Protein AF-A0A1S7FT66-F1 (afdb_monomer)

Mean predicted aligned error: 14.01 Å

Radius of gyration: 27.66 Å; Cα contacts (8 Å, |Δi|>4): 165; chains: 1; bounding box: 88×30×68 Å

pLDDT: mean 72.55, std 7.85, range [46.25, 86.31]

Secondary structure (DSSP, 8-state):
-HHHHHHHHIIIII-HHHHHHHHHHTTHHHHHHHHHHHTHHHHHHHHHHHHHHHHHHHHHHHHHHHHHHIIIIIHHHHHHHHHHH----HHHHHHHHHHHHHHHHHHTT--SHHHHHHHHHHHHHHHHHHHHHHHHHHHHHHHHHHHHHHHHHHHHHH-SSHHHHHHHHHHHHHHHHHHHHHHHHHHHHHHHHHHHHHHHHHHHHHHHHHHHHHHHHHHHSS--TTHHHHHHHHT-HHHHHHHTTS---

Nearest PDB structures (foldseek):
  3g67-assembly1_A  TM=3.499E-01  e=3.355E+00  Thermotoga maritima
  3g6b-assembly1_A  TM=3.483E-01  e=3.355E+00  Thermotoga maritima
  7a0g-assembly1_FFF  TM=2.514E-01  e=1.730E+00  Serratia marcescens
  5xg2-assembly1_A  TM=2.777E-01  e=4.456E+00  Pyrococcus yayanosii CH1

Solvent-accessible surface area (backbone atoms only — not comparable to full-atom values): 13271 Å² total; per-residue (Å²): 113,69,67,58,52,50,52,47,49,42,54,67,50,62,30,68,65,46,52,51,43,62,49,36,67,85,41,45,64,60,50,50,52,52,52,61,60,46,54,51,46,26,51,51,28,26,74,74,50,42,79,68,18,31,57,54,19,46,53,52,43,52,55,49,50,54,51,49,46,42,59,62,39,52,50,45,41,44,51,48,36,34,74,78,63,70,37,88,46,74,73,55,49,53,52,39,46,52,48,47,50,49,53,38,34,37,76,74,71,43,74,47,49,67,51,34,52,52,51,37,49,54,58,51,51,56,48,55,55,51,55,53,51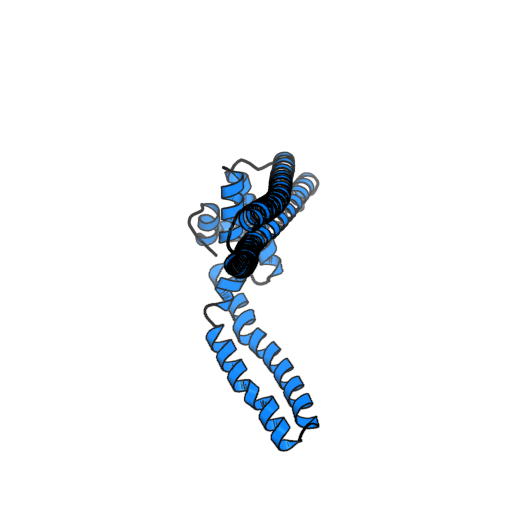,52,54,51,50,54,52,50,52,51,50,51,53,50,51,53,52,53,53,50,53,52,56,40,71,70,48,79,59,71,76,54,25,57,54,50,46,54,53,49,52,50,48,53,51,52,50,51,50,52,52,50,51,53,49,49,55,51,47,56,56,50,49,56,50,50,54,48,50,53,51,50,36,51,54,42,51,51,48,28,53,48,49,54,45,39,75,76,42,94,58,65,93,47,58,71,46,52,55,51,37,73,75,26,70,68,54,46,30,37,56,69,69,75,46,73,105

Sequence (249 aa):
MAGEKLIQFYRTKLSNYNLIYSFMTSRIWSFCLTMILLLAVPIAFGLAFEVEGIWSGLAIYAILFLLFYYLFIVRKARKILWKSYHIRNFKKLDQLKLCLLRNYLARNGFSTPEELVVLAKVLEEDDAYRTKNFTIKNIAILLIVLIFAALGAVFILEASPDGHRIFLACLLAVLVVVIAVILRVASYVISHFTDAKKRTIRALSRDIKELGASYIMEQNTSYQPYREMELVIENNDILREIIDGKAIF

Foldseek 3Di:
DVLVVLLVLCVFAVDPVNLLCVQCVVCVVVLVVVLVVLVVQLVVLCVVPNPVRNVVSVVVSVVVNVVSCCVRRVVSSQVCCCPQQVDRDPVVSLLLSLVLSQLLCVVVVQNALVSLVVSLVVLVVVLVVVVVVLVVVVVVLVVVLVVLLVVLVVVLVPDDDPVVSVVSNVVSVVVSVVSVVVVVVVSVVVVVVSVVSVVSSVVVSVSSNVSSVQNVDVVVDVDDSNPVSVVSCVVHVQSVCSSVVRHHD

Structure (mmCIF, N/CA/C/O backbone):
data_AF-A0A1S7FT66-F1
#
_entry.id   AF-A0A1S7FT66-F1
#
loop_
_atom_site.group_PDB
_atom_site.id
_atom_site.type_symbol
_atom_site.label_atom_id
_atom_site.label_alt_id
_atom_site.label_comp_id
_atom_site.label_asym_id
_atom_site.label_entity_id
_atom_site.label_seq_id
_atom_site.pdbx_PDB_ins_code
_atom_site.Cartn_x
_atom_site.Cartn_y
_atom_site.Cartn_z
_atom_site.occupancy
_atom_site.B_iso_or_equiv
_atom_site.auth_seq_id
_atom_site.auth_comp_id
_atom_site.auth_asym_id
_atom_site.auth_atom_id
_atom_site.pdbx_PDB_model_num
ATOM 1 N N . MET A 1 1 ? 6.327 -0.175 21.743 1.00 46.25 1 MET A N 1
ATOM 2 C CA . MET A 1 1 ? 5.914 -1.546 21.340 1.00 46.25 1 MET A CA 1
ATOM 3 C C . MET A 1 1 ? 4.494 -1.623 20.765 1.00 46.25 1 MET A C 1
ATOM 5 O O . MET A 1 1 ? 4.331 -2.287 19.750 1.00 46.25 1 MET A O 1
ATOM 9 N N . ALA A 1 2 ? 3.479 -0.961 21.344 1.00 61.00 2 ALA A N 1
ATOM 10 C CA . ALA A 1 2 ? 2.101 -0.997 20.819 1.00 61.00 2 ALA A CA 1
ATOM 11 C C . ALA A 1 2 ? 1.952 -0.364 19.415 1.00 61.00 2 ALA A C 1
ATOM 13 O O . ALA A 1 2 ? 1.360 -0.976 18.527 1.00 61.00 2 ALA A O 1
ATOM 14 N N . GLY A 1 3 ? 2.577 0.797 19.175 1.00 63.84 3 GLY A N 1
ATOM 15 C CA . GLY A 1 3 ? 2.545 1.467 17.866 1.00 63.84 3 GLY A CA 1
ATOM 16 C C . GLY A 1 3 ? 3.168 0.646 16.730 1.00 63.84 3 GLY A C 1
ATOM 17 O O . GLY A 1 3 ? 2.635 0.605 15.626 1.00 63.84 3 GLY A O 1
ATOM 18 N N . GLU A 1 4 ? 4.249 -0.095 16.994 1.00 69.25 4 GLU A N 1
ATOM 19 C CA . GLU A 1 4 ? 4.882 -0.936 15.969 1.00 69.25 4 GLU A CA 1
ATOM 20 C C . GLU A 1 4 ? 4.025 -2.154 15.600 1.00 69.25 4 GLU A C 1
ATOM 22 O O . GLU A 1 4 ? 3.919 -2.480 14.418 1.00 69.25 4 GLU A O 1
ATOM 27 N N . LYS A 1 5 ? 3.329 -2.756 16.575 1.00 75.50 5 LYS A N 1
ATOM 28 C CA . LYS A 1 5 ? 2.338 -3.814 16.317 1.00 75.50 5 LYS A CA 1
ATOM 29 C C . LYS A 1 5 ? 1.150 -3.295 15.504 1.00 75.50 5 LYS A C 1
ATOM 31 O O . LYS A 1 5 ? 0.693 -3.994 14.605 1.00 75.50 5 LYS A O 1
ATOM 36 N N . LEU A 1 6 ? 0.685 -2.070 15.763 1.00 76.88 6 LEU A N 1
ATOM 37 C CA . LEU A 1 6 ? -0.377 -1.426 14.981 1.00 76.88 6 LEU A CA 1
ATOM 38 C C . LEU A 1 6 ? 0.064 -1.153 13.535 1.00 76.88 6 LEU A C 1
ATOM 40 O O . LEU A 1 6 ? -0.655 -1.490 12.597 1.00 76.88 6 LEU A O 1
ATOM 44 N N . ILE A 1 7 ? 1.266 -0.601 13.342 1.00 74.31 7 ILE A N 1
ATOM 45 C CA . ILE A 1 7 ? 1.836 -0.372 12.006 1.00 74.31 7 ILE A CA 1
ATOM 46 C C . ILE A 1 7 ? 2.006 -1.701 11.266 1.00 74.31 7 ILE A C 1
ATOM 48 O O . ILE A 1 7 ? 1.710 -1.785 10.073 1.00 74.31 7 ILE A O 1
ATOM 52 N N . GLN A 1 8 ? 2.465 -2.746 11.959 1.00 75.31 8 GLN A N 1
ATOM 53 C CA . GLN A 1 8 ? 2.601 -4.080 11.387 1.00 75.31 8 GLN A CA 1
ATOM 54 C C . GLN A 1 8 ? 1.236 -4.633 10.977 1.00 75.31 8 GLN A C 1
ATOM 56 O O . GLN A 1 8 ? 1.075 -4.982 9.812 1.00 75.31 8 GLN A O 1
ATOM 61 N N . PHE A 1 9 ? 0.244 -4.619 11.872 1.00 77.12 9 PHE A N 1
ATOM 62 C CA . PHE A 1 9 ? -1.132 -5.034 11.593 1.00 77.12 9 PHE A CA 1
ATOM 63 C C . PHE A 1 9 ? -1.703 -4.309 10.371 1.00 77.12 9 PHE A C 1
ATOM 65 O O . PHE A 1 9 ? -2.108 -4.961 9.407 1.00 77.12 9 PHE A O 1
ATOM 72 N N . TYR A 1 10 ? -1.644 -2.975 10.350 1.00 76.56 10 TYR A N 1
ATOM 73 C CA . TYR A 1 10 ? -2.146 -2.170 9.240 1.00 76.56 10 TYR A CA 1
ATOM 74 C C . TYR A 1 10 ? -1.423 -2.502 7.928 1.00 76.56 10 TYR A C 1
ATOM 76 O O . TYR A 1 10 ? -2.066 -2.733 6.905 1.00 76.56 10 TYR A O 1
ATOM 8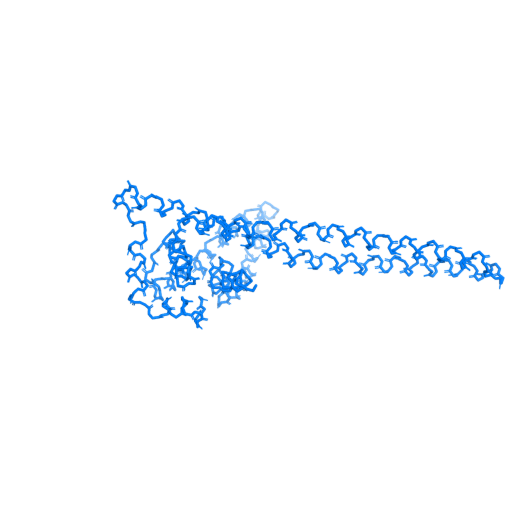4 N N . ARG A 1 11 ? -0.089 -2.628 7.950 1.00 72.25 11 ARG A N 1
ATOM 85 C CA . ARG A 1 11 ? 0.701 -2.980 6.761 1.00 72.25 11 ARG A CA 1
ATOM 86 C C . ARG A 1 11 ? 0.371 -4.376 6.234 1.00 72.25 11 ARG A C 1
ATOM 88 O O . ARG A 1 11 ? 0.210 -4.534 5.029 1.00 72.25 11 ARG A O 1
ATOM 95 N N . THR A 1 12 ? 0.314 -5.378 7.109 1.00 70.19 12 THR A N 1
ATOM 96 C CA . THR A 1 12 ? 0.116 -6.778 6.703 1.00 70.19 12 THR A CA 1
ATOM 97 C C . THR A 1 12 ? -1.332 -7.115 6.386 1.00 70.19 12 THR A C 1
ATOM 99 O O . THR A 1 12 ? -1.569 -7.986 5.561 1.00 70.19 12 THR A O 1
ATOM 102 N N . LYS A 1 13 ? -2.308 -6.446 7.005 1.00 70.56 13 LYS A N 1
ATOM 103 C CA . LYS A 1 13 ? -3.716 -6.843 6.887 1.00 70.56 13 LYS A CA 1
ATOM 104 C C . LYS A 1 13 ? -4.569 -5.827 6.149 1.00 70.56 13 LYS A C 1
ATOM 106 O O . LYS A 1 13 ? -5.358 -6.212 5.303 1.00 70.56 13 LYS A O 1
ATOM 111 N N . LEU A 1 14 ? -4.399 -4.535 6.415 1.00 71.94 14 LEU A N 1
ATOM 112 C CA . LEU A 1 14 ? -5.302 -3.503 5.888 1.00 71.94 14 LEU A CA 1
ATOM 113 C C . LEU A 1 14 ? -4.743 -2.742 4.681 1.00 71.94 14 LEU A C 1
ATOM 115 O O . LEU A 1 14 ? -5.502 -2.099 3.950 1.00 71.94 14 LEU A O 1
ATOM 119 N N . SER A 1 15 ? -3.440 -2.848 4.415 1.00 66.81 15 SER A N 1
ATOM 120 C CA . SER A 1 15 ? -2.798 -2.135 3.313 1.00 66.81 15 SER A CA 1
ATOM 121 C C . SER A 1 15 ? -3.441 -2.460 1.965 1.00 66.81 15 SER A C 1
ATOM 123 O O . SER A 1 15 ? -3.592 -3.622 1.579 1.00 66.81 15 SER A O 1
ATOM 125 N N . ASN A 1 16 ? -3.761 -1.410 1.202 1.00 65.50 16 ASN A N 1
ATOM 126 C CA . ASN A 1 16 ? -4.197 -1.519 -0.194 1.00 65.50 16 ASN A CA 1
ATOM 127 C C . ASN A 1 16 ? -3.233 -2.366 -1.028 1.00 65.50 16 ASN A C 1
ATOM 129 O O . ASN A 1 16 ? -3.675 -3.089 -1.914 1.00 65.50 16 ASN A O 1
ATOM 133 N N . TYR A 1 17 ? -1.939 -2.327 -0.706 1.00 58.91 17 TYR A N 1
ATOM 134 C CA . TYR A 1 17 ? -0.927 -3.084 -1.426 1.00 58.91 17 TYR A CA 1
ATOM 135 C C . TYR A 1 17 ? -1.122 -4.593 -1.283 1.00 58.91 17 TYR A C 1
ATOM 137 O O . TYR A 1 17 ? -1.047 -5.298 -2.279 1.00 58.91 17 TYR A O 1
ATOM 145 N N . ASN A 1 18 ? -1.427 -5.088 -0.079 1.00 63.69 18 ASN A N 1
ATOM 146 C CA . ASN A 1 18 ? -1.567 -6.529 0.133 1.00 63.69 18 ASN A CA 1
ATOM 147 C C . ASN A 1 18 ? -2.840 -7.073 -0.521 1.00 63.69 18 ASN A C 1
ATOM 149 O O . ASN A 1 18 ? -2.853 -8.161 -1.084 1.00 63.69 18 ASN A O 1
ATOM 153 N N . LEU A 1 19 ? -3.887 -6.253 -0.538 1.00 62.75 19 LEU A N 1
ATOM 154 C CA . LEU A 1 19 ? -5.165 -6.588 -1.146 1.00 62.75 19 LEU A CA 1
ATOM 155 C C . LEU A 1 19 ? -5.085 -6.576 -2.686 1.00 62.75 19 LEU A C 1
ATOM 157 O O . LEU A 1 19 ? -5.564 -7.492 -3.351 1.00 62.75 19 LEU A O 1
ATOM 161 N N . ILE A 1 20 ? -4.391 -5.587 -3.261 1.00 63.00 20 ILE A N 1
ATOM 162 C CA . ILE A 1 20 ? -4.062 -5.552 -4.694 1.00 63.00 20 ILE A CA 1
ATOM 163 C C . ILE A 1 20 ? -3.154 -6.732 -5.062 1.00 63.00 20 ILE A C 1
ATOM 165 O O . ILE A 1 20 ? -3.406 -7.406 -6.059 1.00 63.00 20 ILE A O 1
ATOM 169 N N . TYR A 1 21 ? -2.136 -7.015 -4.248 1.00 63.41 21 TYR A N 1
ATOM 170 C CA . TYR A 1 21 ? -1.205 -8.119 -4.463 1.00 63.41 21 TYR A CA 1
ATOM 171 C C . TYR A 1 21 ? -1.924 -9.474 -4.434 1.00 63.41 21 TYR A C 1
ATOM 173 O O . TYR A 1 21 ? -1.832 -10.223 -5.401 1.00 63.41 21 TYR A O 1
ATOM 181 N N . SER A 1 22 ? -2.731 -9.748 -3.405 1.00 64.50 22 SER A N 1
ATOM 182 C CA . SER A 1 22 ? -3.593 -10.938 -3.292 1.00 64.50 22 SER A CA 1
ATOM 183 C C . SER A 1 22 ? -4.439 -11.160 -4.557 1.00 64.50 22 SER A C 1
ATOM 185 O O . SER A 1 22 ? -4.484 -12.262 -5.115 1.00 64.50 22 SER A O 1
ATOM 187 N N . PHE A 1 23 ? -5.032 -10.093 -5.103 1.00 65.44 23 PHE A N 1
ATOM 188 C CA . PHE A 1 23 ? -5.838 -10.183 -6.323 1.00 65.44 23 PHE A CA 1
ATOM 189 C C . PHE A 1 23 ? -5.015 -10.356 -7.604 1.00 65.44 23 PHE A C 1
ATOM 191 O O . PHE A 1 23 ? -5.445 -11.074 -8.514 1.00 65.44 23 PHE A O 1
ATOM 198 N N . MET A 1 24 ? -3.847 -9.717 -7.689 1.00 63.19 24 MET A N 1
ATOM 199 C CA . MET A 1 24 ? -2.992 -9.736 -8.875 1.00 63.19 24 MET A CA 1
ATOM 200 C C . MET A 1 24 ? -2.211 -11.049 -9.003 1.00 63.19 24 MET A C 1
ATOM 202 O O . MET A 1 24 ? -2.203 -11.639 -10.084 1.00 63.19 24 MET A O 1
ATOM 206 N N . THR A 1 25 ? -1.627 -11.571 -7.923 1.00 68.69 25 THR A N 1
ATOM 207 C CA . THR A 1 25 ? -0.631 -12.661 -7.955 1.00 68.69 25 THR A CA 1
ATOM 208 C C . THR A 1 25 ? -1.103 -13.919 -8.690 1.00 68.69 25 THR A C 1
ATOM 210 O O . THR A 1 25 ? -0.346 -14.515 -9.450 1.00 68.69 25 THR A O 1
ATOM 213 N N . SER A 1 26 ? -2.375 -14.303 -8.563 1.00 67.81 26 SER A N 1
ATOM 214 C CA . SER A 1 26 ? -2.878 -15.548 -9.166 1.00 67.81 26 SER A CA 1
ATOM 215 C C . SER A 1 26 ? -3.120 -15.478 -10.686 1.00 67.81 26 SER A C 1
ATOM 217 O O . SER A 1 26 ? -3.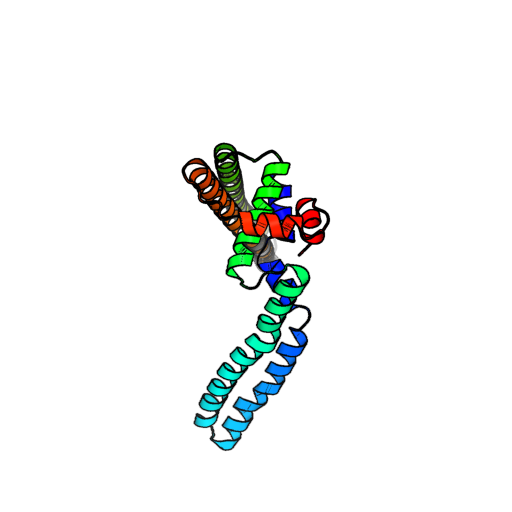185 -16.521 -11.332 1.00 67.81 26 SER A O 1
ATOM 219 N N . ARG A 1 27 ? -3.299 -14.290 -11.284 1.00 71.75 27 ARG A N 1
ATOM 220 C CA . ARG A 1 27 ? -3.549 -14.151 -12.739 1.00 71.75 27 ARG A CA 1
ATOM 221 C C . ARG A 1 27 ? -2.624 -13.175 -13.450 1.00 71.75 27 ARG A C 1
ATOM 223 O O . ARG A 1 27 ? -2.732 -13.052 -14.666 1.00 71.75 27 ARG A O 1
ATOM 230 N N . ILE A 1 28 ? -1.700 -12.540 -12.734 1.00 75.62 28 ILE A N 1
ATOM 231 C CA . ILE A 1 28 ? -0.741 -11.615 -13.335 1.00 75.62 28 ILE A CA 1
ATOM 232 C C . ILE A 1 28 ? 0.102 -12.294 -14.407 1.00 75.62 28 ILE A C 1
ATOM 234 O O . ILE A 1 28 ? 0.272 -11.727 -15.472 1.00 75.62 28 ILE A O 1
ATOM 238 N N . TRP A 1 29 ? 0.515 -13.545 -14.192 1.00 75.31 29 TRP A N 1
ATOM 239 C CA . TRP A 1 29 ? 1.245 -14.323 -15.193 1.00 75.31 29 TRP A CA 1
ATOM 240 C C . TRP A 1 29 ? 0.444 -14.515 -16.482 1.00 75.31 29 TRP A C 1
ATOM 242 O O . TRP A 1 29 ? 0.964 -14.287 -17.567 1.00 75.31 29 TRP A O 1
ATOM 252 N N . SER A 1 30 ? -0.842 -14.858 -16.369 1.00 78.94 30 SER A N 1
ATOM 253 C CA . SER A 1 30 ? -1.728 -15.008 -17.529 1.00 78.94 30 SER A CA 1
ATOM 254 C C . SER A 1 30 ? -1.983 -13.669 -18.228 1.00 78.94 30 SER A C 1
ATOM 256 O O . SER A 1 30 ? -1.957 -13.617 -19.455 1.00 78.94 30 SER A O 1
ATOM 258 N N . PHE A 1 31 ? -2.158 -12.580 -17.473 1.00 80.44 31 PHE A N 1
ATOM 259 C CA . PHE A 1 31 ? -2.269 -11.232 -18.032 1.00 80.44 31 PHE A CA 1
ATOM 260 C C . PHE A 1 31 ? -0.991 -10.826 -18.777 1.00 80.44 31 PHE A C 1
ATOM 262 O O . PHE A 1 31 ? -1.072 -10.441 -19.937 1.00 80.44 31 PHE A O 1
ATOM 269 N N . CYS A 1 32 ? 0.184 -10.986 -18.162 1.00 77.19 32 CYS A N 1
ATOM 270 C CA . CYS A 1 32 ? 1.474 -10.669 -18.772 1.00 77.19 32 CYS A CA 1
ATOM 271 C C . CYS A 1 32 ? 1.718 -11.486 -20.044 1.00 77.19 32 CYS A C 1
ATOM 273 O O . CYS A 1 32 ? 2.103 -10.914 -21.056 1.00 77.19 32 CYS A O 1
ATOM 275 N N . LEU A 1 33 ? 1.433 -12.793 -20.029 1.00 80.12 33 LEU A N 1
ATOM 276 C CA . LEU A 1 33 ? 1.558 -13.648 -21.213 1.00 80.12 33 LEU A CA 1
ATOM 277 C C . LEU A 1 33 ? 0.622 -13.169 -22.334 1.00 80.12 33 LEU A C 1
ATOM 279 O O . LEU A 1 33 ? 1.048 -13.030 -23.477 1.00 80.12 33 LEU A O 1
ATOM 283 N N . THR A 1 34 ? -0.622 -12.818 -21.994 1.00 81.88 34 THR A N 1
ATOM 284 C CA . THR A 1 34 ? -1.585 -12.260 -22.958 1.00 81.88 34 THR A CA 1
ATOM 285 C C . THR A 1 34 ? -1.096 -10.926 -23.534 1.00 81.88 34 THR A C 1
ATOM 287 O O . THR A 1 34 ? -1.224 -10.701 -24.732 1.00 81.88 34 THR A O 1
ATOM 290 N N . MET A 1 35 ? -0.495 -10.053 -22.717 1.00 80.00 35 MET A N 1
ATOM 291 C CA . MET A 1 35 ? 0.056 -8.771 -23.179 1.00 80.00 35 MET A CA 1
ATOM 292 C C . MET A 1 35 ? 1.269 -8.957 -24.090 1.00 80.00 35 MET A C 1
ATOM 294 O O . MET A 1 35 ? 1.362 -8.291 -25.115 1.00 80.00 35 MET A O 1
ATOM 298 N N . ILE A 1 36 ? 2.158 -9.901 -23.768 1.00 76.50 36 ILE A N 1
ATOM 299 C CA . ILE A 1 36 ? 3.292 -10.256 -24.632 1.00 76.50 36 ILE A CA 1
ATOM 300 C C . ILE A 1 36 ? 2.784 -10.771 -25.981 1.00 76.50 36 ILE A C 1
ATOM 302 O O . ILE A 1 36 ? 3.285 -10.353 -27.018 1.00 76.50 36 ILE A O 1
ATOM 306 N N . LEU A 1 37 ? 1.750 -11.618 -25.985 1.00 80.62 37 LEU A N 1
ATOM 307 C CA . LEU A 1 37 ? 1.137 -12.103 -27.222 1.00 80.62 37 LEU A CA 1
ATOM 308 C C . LEU A 1 37 ? 0.520 -10.955 -28.041 1.00 80.62 37 LEU A C 1
ATOM 310 O O . LEU A 1 37 ? 0.634 -10.924 -29.263 1.00 80.62 37 LEU A O 1
ATOM 314 N N . LEU A 1 38 ? -0.093 -9.978 -27.370 1.00 82.62 38 LEU A N 1
ATOM 315 C CA . LEU A 1 38 ? -0.707 -8.808 -28.001 1.00 82.62 38 LEU A CA 1
ATOM 316 C C . LEU A 1 38 ? 0.304 -7.804 -28.570 1.00 82.62 38 LEU A C 1
ATOM 318 O O . LEU A 1 38 ? -0.096 -6.971 -29.380 1.00 82.62 38 LEU A O 1
ATOM 322 N N . LEU A 1 39 ? 1.598 -7.898 -28.238 1.00 75.12 39 LEU A N 1
ATOM 323 C CA . LEU A 1 39 ? 2.641 -7.108 -28.912 1.00 75.12 39 LEU A CA 1
ATOM 324 C C . LEU A 1 39 ? 2.742 -7.434 -30.409 1.00 75.12 39 LEU A C 1
ATOM 326 O O . LEU A 1 39 ? 3.221 -6.606 -31.182 1.00 75.12 39 LEU A O 1
ATOM 330 N N . ALA A 1 40 ? 2.228 -8.589 -30.839 1.00 73.06 40 ALA A N 1
ATOM 331 C CA . ALA A 1 40 ? 2.088 -8.910 -32.253 1.00 73.06 40 ALA A CA 1
ATOM 332 C C . ALA A 1 40 ? 1.128 -7.955 -32.990 1.00 73.06 40 ALA A C 1
ATOM 334 O O . ALA A 1 40 ? 1.248 -7.812 -34.200 1.00 73.06 40 ALA A O 1
ATOM 335 N N . VAL A 1 41 ? 0.206 -7.274 -32.292 1.00 72.56 41 VAL A N 1
ATOM 336 C CA . VAL A 1 41 ? -0.774 -6.363 -32.910 1.00 72.56 41 VAL A CA 1
ATOM 337 C C . VAL A 1 41 ? -0.099 -5.104 -33.480 1.00 72.56 41 VAL A C 1
ATOM 339 O O . VAL A 1 41 ? -0.233 -4.882 -34.682 1.00 72.56 41 VAL A O 1
ATOM 342 N N . PRO A 1 42 ? 0.685 -4.315 -32.713 1.00 70.25 42 PRO A N 1
ATOM 343 C CA . PRO A 1 42 ? 1.470 -3.213 -33.276 1.00 70.25 42 PRO A CA 1
ATOM 344 C C . PRO A 1 42 ? 2.417 -3.640 -34.401 1.00 70.25 42 PRO A C 1
ATOM 346 O O . PRO A 1 42 ? 2.569 -2.917 -35.380 1.00 70.25 42 PRO A O 1
ATOM 349 N N . ILE A 1 43 ? 3.026 -4.824 -34.278 1.00 69.81 43 ILE A N 1
ATOM 350 C CA . ILE A 1 43 ? 3.970 -5.357 -35.269 1.00 69.81 43 ILE A CA 1
ATOM 351 C C . ILE A 1 43 ? 3.244 -5.710 -36.573 1.00 69.81 43 ILE A C 1
ATOM 353 O O . ILE A 1 43 ? 3.688 -5.312 -37.644 1.00 69.81 43 ILE A O 1
ATOM 357 N N . ALA A 1 44 ? 2.106 -6.404 -36.499 1.00 70.75 44 ALA A N 1
ATOM 358 C CA . ALA A 1 44 ? 1.310 -6.767 -37.669 1.00 70.75 44 ALA A CA 1
ATOM 359 C C . ALA A 1 44 ? 0.755 -5.531 -38.390 1.00 70.75 44 ALA A C 1
ATOM 361 O O . ALA A 1 44 ? 0.801 -5.462 -39.616 1.00 70.75 44 ALA A O 1
ATOM 362 N N . PHE A 1 45 ? 0.287 -4.530 -37.638 1.00 68.75 45 PHE A N 1
ATOM 363 C CA . PHE A 1 45 ? -0.150 -3.260 -38.217 1.00 68.75 45 PHE A CA 1
ATOM 364 C C . PHE A 1 45 ? 1.010 -2.478 -38.843 1.00 68.75 45 PHE A C 1
ATOM 366 O O . PHE A 1 45 ? 0.834 -1.906 -39.914 1.00 68.75 45 PHE A O 1
ATOM 373 N N . GLY A 1 46 ? 2.194 -2.489 -38.224 1.00 66.44 46 GLY A N 1
ATOM 374 C CA . GLY A 1 46 ? 3.394 -1.871 -38.788 1.00 66.44 46 GLY A CA 1
ATOM 375 C C . GLY A 1 46 ? 3.894 -2.545 -40.067 1.00 66.44 46 GLY A C 1
ATOM 376 O O . GLY A 1 46 ? 4.392 -1.871 -40.959 1.00 66.44 46 GLY A O 1
ATOM 377 N N . LEU A 1 47 ? 3.720 -3.863 -40.192 1.00 69.62 47 LEU A N 1
ATOM 378 C CA . LEU A 1 47 ? 4.029 -4.595 -41.425 1.00 69.62 47 LEU A CA 1
ATOM 379 C C . LEU A 1 47 ? 3.002 -4.339 -42.539 1.00 69.62 47 LEU A C 1
ATOM 381 O O . LEU A 1 47 ? 3.358 -4.406 -43.710 1.00 69.62 47 LEU A O 1
ATOM 385 N N . ALA A 1 48 ? 1.742 -4.064 -42.189 1.00 71.31 48 ALA A N 1
ATOM 386 C CA . ALA A 1 48 ? 0.659 -3.868 -43.154 1.00 71.31 48 ALA A CA 1
ATOM 387 C C . ALA A 1 48 ? 0.503 -2.413 -43.635 1.00 71.31 48 ALA A C 1
ATOM 389 O O . ALA A 1 48 ? 0.108 -2.194 -44.776 1.00 71.31 48 ALA A O 1
ATOM 390 N N . PHE A 1 49 ? 0.790 -1.430 -42.777 1.00 71.88 49 PHE A N 1
ATOM 391 C CA . PHE A 1 49 ? 0.549 -0.002 -43.038 1.00 71.88 49 PHE A CA 1
ATOM 392 C C . PHE A 1 49 ? 1.765 0.877 -42.700 1.00 71.88 49 PHE A C 1
ATOM 394 O O . PHE A 1 49 ? 1.623 2.070 -42.431 1.00 71.88 49 PHE A O 1
ATOM 401 N N . GLU A 1 50 ? 2.957 0.278 -42.664 1.00 70.00 50 GLU A N 1
ATOM 402 C CA . GLU A 1 50 ? 4.228 0.951 -42.382 1.00 70.00 50 GLU A CA 1
ATOM 403 C C . GLU A 1 50 ? 4.186 1.765 -41.067 1.00 70.00 50 GLU A C 1
ATOM 405 O O . GLU A 1 50 ? 3.593 1.346 -40.068 1.00 70.00 50 GLU A O 1
ATOM 410 N N . VAL A 1 51 ? 4.844 2.925 -41.018 1.00 68.69 51 VAL A N 1
ATOM 411 C CA . VAL A 1 51 ? 5.019 3.708 -39.782 1.00 68.69 51 VAL A CA 1
ATOM 412 C C . VAL A 1 51 ? 3.685 4.227 -39.225 1.00 68.69 51 VAL A C 1
ATOM 414 O O . VAL A 1 51 ? 3.505 4.269 -38.006 1.00 68.69 51 VAL A O 1
ATOM 417 N N . GLU A 1 52 ? 2.721 4.565 -40.083 1.00 69.56 52 GLU A N 1
ATOM 418 C CA . GLU A 1 52 ? 1.381 5.008 -39.662 1.00 69.56 52 GLU A CA 1
ATOM 419 C C . GLU A 1 52 ? 0.556 3.861 -39.049 1.00 69.56 52 GLU A C 1
ATOM 421 O O . GLU A 1 52 ? -0.217 4.056 -38.100 1.00 69.56 52 GLU A O 1
ATOM 426 N N . GLY A 1 53 ? 0.793 2.632 -39.517 1.00 64.38 53 GLY A N 1
ATOM 427 C CA . GLY A 1 53 ? 0.246 1.410 -38.939 1.00 64.38 53 GLY A CA 1
ATOM 428 C C . GLY A 1 53 ? 0.664 1.181 -37.494 1.00 64.38 53 GLY A C 1
ATOM 429 O O . GLY A 1 53 ? -0.166 0.810 -36.665 1.00 64.38 53 GLY A O 1
ATOM 430 N N . ILE A 1 54 ? 1.927 1.453 -37.158 1.00 65.62 54 ILE A N 1
ATOM 431 C CA . ILE A 1 54 ? 2.468 1.223 -35.809 1.00 65.62 54 ILE A CA 1
ATOM 432 C C . ILE A 1 54 ? 1.698 2.037 -34.762 1.00 65.62 54 ILE A C 1
ATOM 434 O O . ILE A 1 54 ? 1.324 1.501 -33.717 1.00 65.62 54 ILE A O 1
ATOM 438 N N . TRP A 1 55 ? 1.408 3.310 -35.045 1.00 67.88 55 TRP A N 1
ATOM 439 C CA . TRP A 1 55 ? 0.649 4.182 -34.142 1.00 67.88 55 TRP A CA 1
ATOM 440 C C . TRP A 1 55 ? -0.784 3.692 -33.929 1.00 67.88 55 TRP A C 1
ATOM 442 O O . TRP A 1 55 ? -1.260 3.626 -32.793 1.00 67.88 55 TRP A O 1
ATOM 452 N N . SER A 1 56 ? -1.444 3.278 -35.009 1.00 76.62 56 SER A N 1
ATOM 453 C CA . SER A 1 56 ? -2.796 2.715 -34.965 1.00 76.62 56 SER A CA 1
ATOM 454 C C . SER A 1 56 ? -2.828 1.394 -34.184 1.00 76.62 56 SER A C 1
ATOM 456 O O . SER A 1 56 ? -3.686 1.183 -33.325 1.00 76.62 56 SER A O 1
ATOM 458 N N . GLY A 1 57 ? -1.836 0.529 -34.406 1.00 73.50 57 GLY A N 1
ATOM 459 C CA . GLY A 1 57 ? -1.666 -0.726 -33.682 1.00 73.50 57 GLY A CA 1
ATOM 460 C C . GLY A 1 57 ? -1.363 -0.524 -32.194 1.00 73.50 57 GLY A C 1
ATOM 461 O O . GLY A 1 57 ? -1.896 -1.255 -31.361 1.00 73.50 57 GLY A O 1
ATOM 462 N N . LEU A 1 58 ? -0.581 0.500 -31.834 1.00 75.06 58 LEU A N 1
ATOM 463 C CA . LEU A 1 58 ? -0.344 0.895 -30.440 1.00 75.06 58 LEU A CA 1
ATOM 464 C C . LEU A 1 58 ? -1.613 1.419 -29.760 1.00 75.06 58 LEU A C 1
ATOM 466 O O . LEU A 1 58 ? -1.865 1.074 -28.605 1.00 75.06 58 LEU A O 1
ATOM 470 N N . ALA A 1 59 ? -2.433 2.207 -30.459 1.00 81.06 59 ALA A N 1
ATOM 471 C CA . ALA A 1 59 ? -3.711 2.6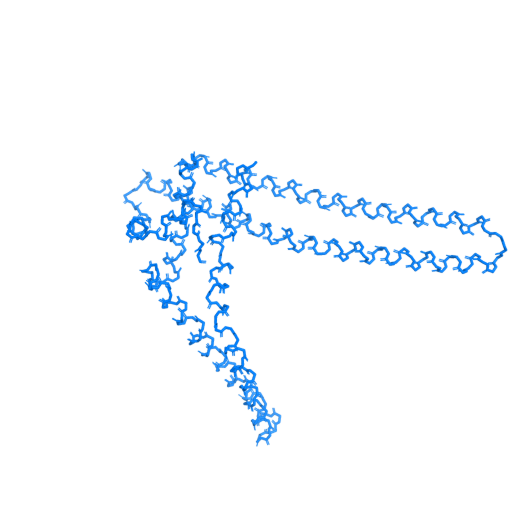79 -29.928 1.00 81.06 59 ALA A CA 1
ATOM 472 C C . ALA A 1 59 ? -4.669 1.508 -29.646 1.00 81.06 59 ALA A C 1
ATOM 474 O O . ALA A 1 59 ? -5.232 1.409 -28.554 1.00 81.06 59 ALA A O 1
ATOM 475 N N . ILE A 1 60 ? -4.791 0.567 -30.589 1.00 81.50 60 ILE A N 1
ATOM 476 C CA . ILE A 1 60 ? -5.586 -0.658 -30.415 1.00 81.50 60 ILE A CA 1
ATOM 477 C C . ILE A 1 60 ? -5.024 -1.507 -29.267 1.00 81.50 60 ILE A C 1
ATOM 479 O O . ILE A 1 60 ? -5.782 -1.976 -28.416 1.00 81.50 60 ILE A O 1
ATOM 483 N N . TYR A 1 61 ? -3.701 -1.660 -29.192 1.00 76.88 61 TYR A N 1
ATOM 484 C CA . TYR A 1 61 ? -3.035 -2.362 -28.098 1.00 76.88 61 TYR A CA 1
ATOM 485 C C . TYR A 1 61 ? -3.340 -1.727 -26.737 1.00 76.88 61 TYR A C 1
ATOM 487 O O . TYR A 1 61 ? -3.646 -2.446 -25.790 1.00 76.88 61 TYR A O 1
ATOM 495 N N . ALA A 1 62 ? -3.334 -0.396 -26.625 1.00 78.31 62 ALA A N 1
ATOM 496 C CA . ALA A 1 62 ? -3.666 0.301 -25.384 1.00 78.31 62 ALA A CA 1
ATOM 497 C C . ALA A 1 62 ? -5.127 0.065 -24.954 1.00 78.31 62 ALA A C 1
ATOM 499 O O . ALA A 1 62 ? -5.400 -0.179 -23.775 1.00 78.31 62 ALA A O 1
ATOM 500 N N . ILE A 1 63 ? -6.068 0.068 -25.904 1.00 86.31 63 ILE A N 1
ATOM 501 C CA . ILE A 1 63 ? -7.480 -0.253 -25.638 1.00 86.31 63 ILE A CA 1
ATOM 502 C C . ILE A 1 63 ? -7.613 -1.702 -25.152 1.00 86.31 63 ILE A C 1
ATOM 504 O O . ILE A 1 63 ? -8.270 -1.966 -24.139 1.00 86.31 63 ILE A O 1
ATOM 508 N N . LEU A 1 64 ? -6.953 -2.645 -25.831 1.00 83.94 64 LEU A N 1
ATOM 509 C CA . LEU A 1 64 ? -6.950 -4.056 -25.447 1.00 83.94 64 LEU A CA 1
ATOM 510 C C . LEU A 1 64 ? -6.293 -4.266 -24.081 1.00 83.94 64 LEU A C 1
ATOM 512 O O . LEU A 1 64 ? -6.819 -5.024 -23.269 1.00 83.94 64 LEU A O 1
ATOM 516 N N . PHE A 1 65 ? -5.210 -3.551 -23.778 1.00 80.25 65 PHE A N 1
ATOM 517 C CA . PHE A 1 65 ? -4.555 -3.579 -22.474 1.00 80.25 65 PHE A CA 1
ATOM 518 C C . PHE A 1 65 ? -5.537 -3.210 -21.356 1.00 80.25 65 PHE A C 1
ATOM 520 O O . PHE A 1 65 ? -5.668 -3.956 -20.384 1.00 80.25 65 PHE A O 1
ATOM 527 N N . LEU A 1 66 ? -6.283 -2.108 -21.508 1.00 83.69 66 LEU A N 1
ATOM 528 C CA . LEU A 1 66 ? -7.291 -1.687 -20.528 1.00 83.69 66 LEU A CA 1
ATOM 529 C C . LEU A 1 66 ? -8.417 -2.720 -20.382 1.00 83.69 66 LEU A C 1
ATOM 531 O O . LEU A 1 66 ? -8.828 -3.044 -19.263 1.00 83.69 66 LEU A O 1
ATOM 535 N N . LEU A 1 67 ? -8.893 -3.274 -21.498 1.00 86.31 67 LEU A N 1
ATOM 536 C CA . LEU A 1 67 ? -9.965 -4.268 -21.513 1.00 86.31 67 LEU A CA 1
ATOM 537 C C . LEU A 1 67 ? -9.538 -5.575 -20.832 1.00 86.31 67 LEU A C 1
ATOM 539 O O . LEU A 1 67 ? -10.248 -6.097 -19.967 1.00 86.31 67 LEU A O 1
ATOM 543 N N . PHE A 1 68 ? -8.354 -6.089 -21.158 1.00 82.12 68 PHE A N 1
ATOM 544 C CA . PHE A 1 68 ? -7.821 -7.296 -20.537 1.00 82.12 68 PHE A CA 1
ATOM 545 C C . PHE A 1 68 ? -7.440 -7.071 -19.078 1.00 82.12 68 PHE A C 1
ATOM 547 O O . PHE A 1 68 ? -7.699 -7.946 -18.252 1.00 82.12 68 PHE A O 1
ATOM 554 N N . TYR A 1 69 ? -6.924 -5.895 -18.718 1.00 79.31 69 TYR A N 1
ATOM 555 C CA . TYR A 1 69 ? -6.700 -5.536 -17.320 1.00 79.31 69 TYR A CA 1
ATOM 556 C C . TYR A 1 69 ? -8.013 -5.606 -16.528 1.00 79.31 69 TYR A C 1
ATOM 558 O O . TYR A 1 69 ? -8.086 -6.234 -15.466 1.00 79.31 69 TYR A O 1
ATOM 566 N N . TYR A 1 70 ? -9.091 -5.045 -17.081 1.00 81.94 70 TYR A N 1
ATOM 567 C CA . TYR A 1 70 ? -10.410 -5.116 -16.466 1.00 81.94 70 TYR A CA 1
ATOM 568 C C . TYR A 1 70 ? -10.915 -6.563 -16.323 1.00 81.94 70 TYR A C 1
ATOM 570 O O . TYR A 1 70 ? -11.372 -6.964 -15.247 1.00 81.94 70 TYR A O 1
ATOM 578 N N . LEU A 1 71 ? -10.820 -7.375 -17.378 1.00 82.56 71 LEU A N 1
ATOM 579 C CA . LEU A 1 71 ? -11.320 -8.753 -17.371 1.00 82.56 71 LEU A CA 1
ATOM 580 C C . LEU A 1 71 ? -10.520 -9.682 -16.449 1.00 82.56 71 LEU A C 1
ATOM 582 O O . LEU A 1 71 ? -11.113 -10.463 -15.698 1.00 82.56 71 LEU A O 1
ATOM 586 N N . PHE A 1 72 ? -9.189 -9.615 -16.493 1.00 75.88 72 PHE A N 1
ATOM 587 C CA . PHE A 1 72 ? -8.326 -10.529 -15.747 1.00 75.88 72 PHE A CA 1
ATOM 588 C C . PHE A 1 72 ? -8.175 -10.131 -14.280 1.00 75.88 72 PHE A C 1
ATOM 590 O O . PHE A 1 72 ? -8.236 -11.010 -13.413 1.00 75.88 72 PHE A O 1
ATOM 597 N N . ILE A 1 73 ? -8.009 -8.834 -14.004 1.00 77.75 73 ILE A N 1
ATOM 598 C CA . ILE A 1 73 ? -7.705 -8.322 -12.665 1.00 77.75 73 ILE A CA 1
ATOM 599 C C . ILE A 1 73 ? -8.979 -7.814 -11.984 1.00 77.75 73 ILE A C 1
ATOM 601 O O . ILE A 1 73 ? -9.402 -8.373 -10.971 1.00 77.75 73 ILE A O 1
ATOM 605 N N . VAL A 1 74 ? -9.653 -6.810 -12.557 1.00 76.25 74 VAL A N 1
ATOM 606 C CA . VAL A 1 74 ? -10.766 -6.109 -11.881 1.00 76.25 74 VAL A CA 1
ATOM 607 C C . VAL A 1 74 ? -11.984 -7.013 -11.671 1.00 76.25 74 VAL A C 1
ATOM 609 O O . VAL A 1 74 ? -12.552 -7.050 -10.577 1.00 76.25 74 VAL A O 1
ATOM 612 N N . ARG A 1 75 ? -12.401 -7.772 -12.689 1.00 79.94 75 ARG A N 1
ATOM 613 C CA . ARG A 1 75 ? -13.573 -8.659 -12.593 1.00 79.94 75 ARG A CA 1
ATOM 614 C C . ARG A 1 75 ? -13.357 -9.780 -11.577 1.00 79.94 75 ARG A C 1
ATOM 616 O O . ARG A 1 75 ? -14.272 -10.116 -10.824 1.00 79.94 75 ARG A O 1
ATOM 623 N N . LYS A 1 76 ? -12.147 -10.345 -11.523 1.00 75.75 76 LYS A N 1
ATOM 624 C CA . LYS A 1 76 ? -11.795 -11.369 -10.531 1.00 75.75 76 LYS A CA 1
ATOM 625 C C . LYS A 1 76 ? -11.733 -10.780 -9.126 1.00 75.75 76 LYS A C 1
ATOM 627 O O . LYS A 1 76 ? -12.308 -11.383 -8.224 1.00 75.75 76 LYS A O 1
ATOM 632 N N . ALA A 1 77 ? -11.117 -9.609 -8.958 1.00 71.88 77 ALA A N 1
ATOM 633 C CA . ALA A 1 77 ? -11.093 -8.897 -7.683 1.00 71.88 77 ALA A CA 1
ATOM 634 C C . ALA A 1 77 ? -12.516 -8.696 -7.140 1.00 71.88 77 ALA A C 1
ATOM 636 O O . ALA A 1 77 ? -12.795 -9.078 -6.009 1.00 71.88 77 ALA A O 1
ATOM 637 N N . ARG A 1 78 ? -13.461 -8.232 -7.974 1.00 74.25 78 ARG A N 1
ATOM 638 C CA . ARG A 1 78 ? -14.880 -8.131 -7.577 1.00 74.25 78 ARG A CA 1
ATOM 639 C C . ARG A 1 78 ? -15.492 -9.476 -7.193 1.00 74.25 78 ARG A C 1
ATOM 641 O O . ARG A 1 78 ? -16.235 -9.545 -6.223 1.00 74.25 78 ARG A O 1
ATOM 648 N N . LYS A 1 79 ? -15.187 -10.550 -7.928 1.00 77.38 79 LYS A N 1
ATOM 649 C CA . LYS A 1 79 ? -15.705 -11.893 -7.618 1.00 77.38 79 LYS A CA 1
ATOM 650 C C . LYS A 1 79 ? -15.191 -12.410 -6.271 1.00 77.38 79 LYS A C 1
ATOM 652 O O . LYS A 1 79 ? -15.968 -13.002 -5.532 1.00 77.38 79 LYS A O 1
ATOM 657 N N . ILE A 1 80 ? -13.913 -12.195 -5.958 1.00 73.44 80 ILE A N 1
ATOM 658 C CA . ILE A 1 80 ? -13.320 -12.580 -4.668 1.00 73.44 80 ILE A CA 1
ATOM 659 C C . ILE A 1 80 ? -13.907 -11.724 -3.545 1.00 73.44 80 ILE A C 1
ATOM 661 O O . ILE A 1 80 ? -14.356 -12.273 -2.546 1.00 73.44 80 ILE A O 1
ATOM 665 N N . LEU A 1 81 ? -13.992 -10.404 -3.741 1.00 71.75 81 LEU A N 1
ATOM 666 C CA . LEU A 1 81 ? -14.618 -9.486 -2.785 1.00 71.75 81 LEU A CA 1
ATOM 667 C C . LEU A 1 81 ? -16.061 -9.882 -2.460 1.00 71.75 81 LEU A C 1
ATOM 669 O O . LEU A 1 81 ? -16.458 -9.880 -1.298 1.00 71.75 81 LEU A O 1
ATOM 673 N N . TRP A 1 82 ? -16.828 -10.282 -3.472 1.00 74.81 82 TRP A N 1
ATOM 674 C CA . TRP A 1 82 ? -18.189 -10.759 -3.271 1.00 74.81 82 TRP A CA 1
ATOM 675 C C . TRP A 1 82 ? -18.230 -12.119 -2.566 1.00 74.81 82 TRP A C 1
ATOM 677 O O . TRP A 1 82 ? -18.969 -12.278 -1.605 1.00 74.81 82 TRP A O 1
ATOM 687 N N . LYS A 1 83 ? -17.431 -13.098 -3.008 1.00 74.62 83 LYS A N 1
ATOM 688 C CA . LYS A 1 83 ? -17.490 -14.469 -2.476 1.00 74.62 83 LYS A CA 1
ATOM 689 C C . LYS A 1 83 ? -16.966 -14.574 -1.041 1.00 74.62 83 LYS A C 1
ATOM 691 O O . LYS A 1 83 ? -17.569 -15.270 -0.236 1.00 74.62 83 LYS A O 1
ATOM 696 N N . SER A 1 84 ? -15.846 -13.922 -0.743 1.00 67.62 84 SER A N 1
ATOM 697 C CA . SER A 1 84 ? -15.176 -14.039 0.556 1.00 67.62 84 SER A CA 1
ATOM 698 C C . SER A 1 84 ? -15.678 -13.016 1.572 1.00 67.62 84 SER A C 1
ATOM 700 O O . SER A 1 84 ? -15.636 -13.286 2.767 1.00 67.62 84 SER A O 1
ATOM 702 N N . TYR A 1 85 ? -16.160 -11.855 1.116 1.00 64.44 85 TYR A N 1
ATOM 703 C CA . TYR A 1 85 ? -16.471 -10.723 1.996 1.00 64.44 85 TYR A CA 1
ATOM 704 C C . TYR A 1 85 ? -17.859 -10.109 1.762 1.00 64.44 85 TYR A C 1
ATOM 706 O O . TYR A 1 85 ? -18.207 -9.161 2.451 1.00 64.44 85 TYR A O 1
ATOM 714 N N . HIS A 1 86 ? -18.660 -10.620 0.815 1.00 68.44 86 HIS A N 1
ATOM 715 C CA . HIS A 1 86 ? -20.003 -10.109 0.483 1.00 68.44 86 HIS A CA 1
ATOM 716 C C . HIS A 1 86 ? -20.053 -8.610 0.122 1.00 68.44 86 HIS A C 1
ATOM 718 O O . HIS A 1 86 ? -21.089 -7.951 0.218 1.00 68.44 86 HIS A O 1
ATOM 724 N N . ILE A 1 87 ? -18.943 -8.058 -0.381 1.00 72.25 87 ILE A N 1
ATOM 725 C CA . ILE A 1 87 ? -18.828 -6.638 -0.733 1.00 72.25 87 ILE A CA 1
ATOM 726 C C . ILE A 1 87 ? -18.953 -6.443 -2.244 1.00 72.25 87 ILE A C 1
ATOM 728 O O . ILE A 1 87 ? -18.180 -6.998 -3.025 1.00 72.25 87 ILE A O 1
ATOM 732 N N . ARG A 1 88 ? -19.916 -5.611 -2.675 1.00 66.62 88 ARG A N 1
ATOM 733 C CA . ARG A 1 88 ? -20.143 -5.311 -4.109 1.00 66.62 88 ARG A CA 1
ATOM 734 C C . ARG A 1 88 ? -19.163 -4.300 -4.698 1.00 66.62 88 ARG A C 1
ATOM 736 O O . ARG A 1 88 ? -18.829 -4.400 -5.876 1.00 66.62 88 ARG A O 1
ATOM 743 N N . ASN A 1 89 ? -18.734 -3.317 -3.904 1.00 70.81 89 ASN A N 1
ATOM 744 C CA . ASN A 1 89 ? -18.065 -2.114 -4.402 1.00 70.81 89 ASN A CA 1
ATOM 745 C C . ASN A 1 89 ? -16.758 -1.830 -3.658 1.00 70.81 89 ASN A C 1
ATOM 747 O O . ASN A 1 89 ? -16.694 -1.963 -2.440 1.00 70.81 89 ASN A O 1
ATOM 751 N N . PHE A 1 90 ? -15.755 -1.314 -4.376 1.00 67.88 90 PHE A N 1
ATOM 752 C CA . PHE A 1 90 ? -14.484 -0.876 -3.783 1.00 67.88 90 PHE A CA 1
ATOM 753 C C . PHE A 1 90 ? -14.660 0.248 -2.748 1.00 67.88 90 PHE A C 1
ATOM 755 O O . PHE A 1 90 ? -13.915 0.297 -1.781 1.00 67.88 90 PHE A O 1
ATOM 762 N N . LYS A 1 91 ? -15.693 1.093 -2.881 1.00 73.06 91 LYS A N 1
ATOM 763 C CA . LYS A 1 91 ? -16.038 2.096 -1.857 1.00 73.06 91 LYS A CA 1
ATOM 764 C C . LYS A 1 91 ? -16.421 1.455 -0.513 1.00 73.06 91 LYS A C 1
ATOM 766 O O . LYS A 1 91 ? -16.021 1.937 0.536 1.00 73.06 91 LYS A O 1
ATOM 771 N N . LYS A 1 92 ? -17.154 0.337 -0.550 1.00 75.75 92 LYS A N 1
ATOM 772 C CA . LYS A 1 92 ? -17.537 -0.423 0.651 1.00 75.75 92 LYS A CA 1
ATOM 773 C C . LYS A 1 92 ? -16.355 -1.180 1.258 1.00 75.75 92 LYS A C 1
ATOM 775 O O . LYS A 1 92 ? -16.331 -1.413 2.456 1.00 75.75 92 LYS A O 1
ATOM 780 N N . LEU A 1 93 ? -15.360 -1.535 0.444 1.00 76.19 93 LEU A N 1
ATOM 781 C CA . LEU A 1 93 ? -14.122 -2.126 0.945 1.00 76.19 93 LEU A CA 1
ATOM 782 C C . LEU A 1 93 ? -13.343 -1.142 1.826 1.00 76.19 93 LEU A C 1
ATOM 784 O O . LEU A 1 93 ? -12.800 -1.550 2.845 1.00 76.19 93 LEU A O 1
ATOM 788 N N . ASP A 1 94 ? -13.295 0.133 1.448 1.00 76.88 94 ASP A N 1
ATOM 789 C CA . ASP A 1 94 ? -12.634 1.168 2.249 1.00 76.88 94 ASP A CA 1
ATOM 790 C C . ASP A 1 94 ? -13.337 1.356 3.604 1.00 76.88 94 ASP A C 1
ATOM 792 O O . ASP A 1 94 ? -12.708 1.314 4.658 1.00 76.88 94 ASP A O 1
ATOM 796 N N . GLN A 1 95 ? -14.674 1.386 3.589 1.00 80.00 95 GLN A N 1
ATOM 797 C CA . GLN A 1 95 ? -15.489 1.390 4.809 1.00 80.00 95 GLN A CA 1
ATOM 798 C C . GLN A 1 95 ? -15.266 0.143 5.675 1.00 80.00 95 GLN A C 1
ATOM 800 O O . GLN A 1 95 ? -15.178 0.258 6.896 1.00 80.00 95 GLN A O 1
ATOM 805 N N . LEU A 1 96 ? -15.134 -1.044 5.070 1.00 81.25 96 LEU A N 1
ATOM 806 C CA . LEU A 1 96 ? -14.794 -2.264 5.802 1.00 81.25 96 LEU A CA 1
ATOM 807 C C . LEU A 1 96 ? -13.422 -2.138 6.470 1.00 81.25 96 LEU A C 1
ATOM 809 O O . LEU A 1 96 ? -13.270 -2.523 7.623 1.00 81.25 96 LEU A O 1
ATOM 813 N N . LYS A 1 97 ? -12.418 -1.602 5.769 1.00 82.94 97 LYS A N 1
ATOM 814 C CA . LYS A 1 97 ? -11.071 -1.425 6.327 1.00 82.94 97 LYS A CA 1
ATOM 815 C C . LYS A 1 97 ? -11.075 -0.502 7.532 1.00 82.94 97 LYS A C 1
ATOM 817 O O . LYS A 1 97 ? -10.480 -0.851 8.548 1.00 82.94 97 LYS A O 1
ATOM 822 N N . LEU A 1 98 ? -11.770 0.628 7.426 1.00 83.50 98 LEU A N 1
ATOM 823 C CA . LEU A 1 98 ? -11.960 1.555 8.538 1.00 83.50 98 LEU A CA 1
ATOM 824 C C . LEU A 1 98 ? -12.689 0.866 9.697 1.00 83.50 98 LEU A C 1
ATOM 826 O O . LEU A 1 98 ? -12.232 0.948 10.831 1.00 83.50 98 LEU A O 1
ATOM 830 N N . CYS A 1 99 ? -13.742 0.094 9.423 1.00 82.75 99 CYS A N 1
ATOM 831 C CA . CYS A 1 99 ? -14.476 -0.657 10.444 1.00 82.75 99 CYS A CA 1
ATOM 832 C C . CYS A 1 99 ? -13.619 -1.749 11.125 1.00 82.75 99 CYS A C 1
ATOM 834 O O . CYS A 1 99 ? -13.664 -1.923 12.342 1.00 82.75 99 CYS A O 1
ATOM 836 N N . LEU A 1 100 ? -12.772 -2.462 10.379 1.00 82.50 100 LEU A N 1
ATOM 837 C CA . LEU A 1 100 ? -11.829 -3.436 10.941 1.00 82.50 100 LEU A CA 1
ATOM 838 C C . LEU A 1 100 ? -10.744 -2.756 11.780 1.00 82.50 100 LEU A C 1
ATOM 840 O O . LEU A 1 100 ? -10.395 -3.254 12.850 1.00 82.50 100 LEU A O 1
ATOM 844 N N . LEU A 1 101 ? -10.231 -1.610 11.319 1.00 84.56 101 LEU A N 1
ATOM 845 C CA . LEU A 1 101 ? -9.282 -0.796 12.074 1.00 84.56 101 LEU A CA 1
ATOM 846 C C . LEU A 1 101 ? -9.916 -0.286 13.373 1.00 84.56 101 LEU A C 1
ATOM 848 O O . LEU A 1 101 ? -9.301 -0.411 14.427 1.00 84.56 101 LEU A O 1
ATOM 852 N N . ARG A 1 102 ? -11.159 0.206 13.309 1.00 83.44 102 ARG A N 1
ATOM 853 C CA . ARG A 1 102 ? -11.966 0.638 14.458 1.00 83.44 102 ARG A CA 1
ATOM 854 C C . ARG A 1 102 ? -12.083 -0.471 15.500 1.00 83.44 102 ARG A C 1
ATOM 856 O O . ARG A 1 102 ? -11.734 -0.252 16.654 1.00 83.44 102 ARG A O 1
ATOM 863 N N . ASN A 1 103 ? -12.514 -1.665 15.091 1.00 82.38 103 ASN A N 1
ATOM 864 C CA . ASN A 1 103 ? -12.687 -2.807 15.994 1.00 82.38 103 ASN A CA 1
ATOM 865 C C . ASN A 1 103 ? -11.359 -3.283 16.600 1.00 82.38 103 ASN A C 1
ATOM 867 O O . ASN A 1 103 ? -11.288 -3.605 17.786 1.00 82.38 103 ASN A O 1
ATOM 871 N N . TYR A 1 104 ? -10.284 -3.286 15.808 1.00 81.06 104 TYR A N 1
ATOM 872 C CA . TYR A 1 104 ? -8.950 -3.602 16.309 1.00 81.06 104 TYR A CA 1
ATOM 873 C C . TYR A 1 104 ? -8.468 -2.571 17.340 1.00 81.06 104 TYR A C 1
ATOM 875 O O . TYR A 1 104 ? -7.934 -2.946 18.383 1.00 81.06 104 TYR A O 1
ATOM 883 N N . LEU A 1 105 ? -8.664 -1.277 17.080 1.00 83.06 105 LEU A N 1
ATOM 884 C CA . LEU A 1 105 ? -8.288 -0.197 17.995 1.00 83.06 105 LEU A CA 1
ATOM 885 C C . LEU A 1 105 ? -9.102 -0.247 19.292 1.00 83.06 105 LEU A C 1
ATOM 887 O O . LEU A 1 105 ? -8.504 -0.247 20.367 1.00 83.06 105 LEU A O 1
ATOM 891 N N . ALA A 1 106 ? -10.423 -0.415 19.197 1.00 82.06 106 ALA A N 1
ATOM 892 C CA . ALA A 1 106 ? -11.315 -0.529 20.349 1.00 82.06 106 ALA A CA 1
ATOM 893 C C . ALA A 1 106 ? -10.918 -1.695 21.268 1.00 82.06 106 ALA A C 1
ATOM 895 O O . ALA A 1 106 ? -10.814 -1.525 22.480 1.00 82.06 106 ALA A O 1
ATOM 896 N N . ARG A 1 107 ? -10.585 -2.861 20.699 1.00 81.25 107 ARG A N 1
ATOM 897 C CA . ARG A 1 107 ? -10.091 -4.009 21.476 1.00 81.25 107 ARG A CA 1
ATOM 898 C C . ARG A 1 107 ? -8.772 -3.731 22.198 1.00 81.25 107 ARG A C 1
ATOM 900 O O . ARG A 1 107 ? -8.532 -4.276 23.270 1.00 81.25 107 ARG A O 1
ATOM 907 N N . ASN A 1 108 ? -7.905 -2.920 21.601 1.00 79.88 108 ASN A N 1
ATOM 908 C CA . ASN A 1 108 ? -6.634 -2.521 22.202 1.00 79.88 108 ASN A CA 1
ATOM 909 C C . ASN A 1 108 ? -6.774 -1.305 23.140 1.00 79.88 108 ASN A C 1
ATOM 911 O O . ASN A 1 108 ? -5.756 -0.773 23.575 1.00 79.88 108 ASN A O 1
ATOM 915 N N . GLY A 1 109 ? -8.004 -0.881 23.459 1.00 77.25 109 GLY A N 1
ATOM 916 C CA . GLY A 1 109 ? -8.285 0.202 24.402 1.00 77.25 109 GLY A CA 1
ATOM 917 C C . GLY A 1 109 ? -8.291 1.607 23.797 1.00 77.25 109 GLY A C 1
ATOM 918 O O . GLY A 1 109 ? -8.251 2.560 24.557 1.00 77.25 109 GLY A O 1
ATOM 919 N N . PHE A 1 110 ? -8.330 1.742 22.466 1.00 79.00 110 PHE A N 1
ATOM 920 C CA . PHE A 1 110 ? -8.467 3.023 21.758 1.00 79.00 110 PHE A CA 1
ATOM 921 C C . PHE A 1 110 ? -9.893 3.151 21.215 1.00 79.00 110 PHE A C 1
ATOM 923 O O . PHE A 1 110 ? -10.162 2.843 20.050 1.00 79.00 110 PHE A O 1
ATOM 930 N N . SER A 1 111 ? -10.821 3.524 22.089 1.00 76.31 111 SER A N 1
ATOM 931 C CA . SER A 1 111 ? -12.262 3.550 21.800 1.00 76.31 111 SER A CA 1
ATOM 932 C C . SER A 1 111 ? -12.847 4.960 21.738 1.00 76.31 111 SER A C 1
ATOM 934 O O . SER A 1 111 ? -13.952 5.130 21.223 1.00 76.31 111 SER A O 1
ATOM 936 N N . THR A 1 112 ? -12.107 5.969 22.206 1.00 79.06 112 THR A N 1
ATOM 937 C CA . THR A 1 112 ? -12.570 7.361 22.249 1.00 79.06 112 THR A CA 1
ATOM 938 C C . THR A 1 112 ? -11.906 8.233 21.176 1.00 79.06 112 THR A C 1
ATOM 940 O O . THR A 1 112 ? -10.779 7.957 20.743 1.00 79.06 112 THR A O 1
ATOM 943 N N . PRO A 1 113 ? -12.578 9.301 20.705 1.00 78.94 113 PRO A N 1
ATOM 944 C CA . PRO A 1 113 ? -11.988 10.221 19.737 1.00 78.94 113 PRO A CA 1
ATOM 945 C C . PRO A 1 113 ? -10.727 10.911 20.280 1.00 78.94 113 PRO A C 1
ATOM 947 O O . PRO A 1 113 ? -9.781 11.121 19.519 1.00 78.94 113 PRO A O 1
ATOM 950 N N . GLU A 1 114 ? -10.655 11.211 21.581 1.00 80.00 114 GLU A N 1
ATOM 951 C CA . GLU A 1 114 ? -9.475 11.820 22.202 1.00 80.00 114 GLU A CA 1
ATOM 952 C C . GLU A 1 114 ? -8.259 10.882 22.161 1.00 80.00 114 GLU A C 1
ATOM 954 O O . GLU A 1 114 ? -7.162 11.301 21.779 1.00 80.00 114 GLU A O 1
ATOM 959 N N . GLU A 1 115 ? -8.453 9.599 22.478 1.00 80.88 115 GLU A N 1
ATOM 960 C CA . GLU A 1 115 ? -7.414 8.563 22.400 1.00 80.88 115 GLU A CA 1
ATOM 961 C C . GLU A 1 115 ? -6.870 8.405 20.975 1.00 80.88 115 GLU A C 1
ATOM 963 O O . GLU A 1 115 ? -5.659 8.271 20.778 1.00 80.88 115 GLU A O 1
ATOM 968 N N . LEU A 1 116 ? -7.746 8.465 19.967 1.00 80.69 116 LEU A N 1
ATOM 969 C CA . LEU A 1 116 ? -7.360 8.379 18.557 1.00 80.69 116 LEU A CA 1
ATOM 970 C C . LEU A 1 116 ? -6.543 9.593 18.106 1.00 80.69 116 LEU A C 1
ATOM 972 O O . LEU A 1 116 ? -5.581 9.439 17.351 1.00 80.69 116 LEU A O 1
ATOM 976 N N . VAL A 1 117 ? -6.874 10.793 18.591 1.00 81.38 117 VAL A N 1
ATOM 977 C CA . VAL A 1 117 ? -6.097 12.011 18.314 1.00 81.38 117 VAL A CA 1
ATOM 978 C C . VAL A 1 117 ? -4.707 11.926 18.943 1.00 81.38 117 VAL A C 1
ATOM 980 O O . VAL A 1 117 ? -3.719 12.268 18.287 1.00 81.38 117 VAL A O 1
ATOM 983 N N . VAL A 1 118 ? -4.606 11.445 20.186 1.00 81.44 118 VAL A N 1
ATOM 984 C CA . VAL A 1 118 ? -3.313 11.225 20.853 1.00 81.44 118 VAL A CA 1
ATOM 985 C C . VAL A 1 118 ? -2.494 10.178 20.097 1.00 81.44 118 VAL A C 1
ATOM 987 O O . VAL A 1 118 ? -1.323 10.411 19.804 1.00 81.44 118 VAL A O 1
ATOM 990 N N . LEU A 1 119 ? -3.112 9.066 19.697 1.00 81.31 119 LEU A N 1
ATOM 991 C CA . LEU A 1 119 ? -2.454 8.014 18.925 1.00 81.31 119 LEU A CA 1
ATOM 992 C C . LEU A 1 119 ? -1.941 8.524 17.569 1.00 81.31 119 LEU A C 1
ATOM 994 O O . LEU A 1 119 ? -0.813 8.213 17.185 1.00 81.31 119 LEU A O 1
ATOM 998 N N . ALA A 1 120 ? -2.733 9.333 16.860 1.00 80.94 120 ALA A N 1
ATOM 999 C CA . ALA A 1 120 ? -2.320 9.943 15.599 1.00 80.94 120 ALA A CA 1
ATOM 1000 C C . ALA A 1 120 ? -1.115 10.879 15.783 1.00 80.94 120 ALA A C 1
ATOM 1002 O O . ALA A 1 120 ? -0.177 10.822 14.988 1.00 80.94 120 ALA A O 1
ATOM 1003 N N . LYS A 1 121 ? -1.096 11.689 16.852 1.00 80.31 121 LYS A N 1
ATOM 1004 C CA . LYS A 1 121 ? 0.047 12.559 17.181 1.00 80.31 121 LYS A CA 1
ATOM 1005 C C . LYS A 1 121 ? 1.306 11.757 17.496 1.00 80.31 121 LYS A C 1
ATOM 1007 O O . LYS A 1 121 ? 2.353 12.043 16.926 1.00 80.31 121 LYS A O 1
ATOM 1012 N N . VAL A 1 122 ? 1.197 10.713 18.319 1.00 80.69 122 VAL A N 1
ATOM 1013 C CA . VAL A 1 122 ? 2.331 9.833 18.657 1.00 80.69 122 VAL A CA 1
ATOM 1014 C C . VAL A 1 122 ? 2.914 9.175 17.400 1.00 80.69 122 VAL A C 1
ATOM 1016 O O . VAL A 1 122 ? 4.130 9.112 17.239 1.00 80.69 122 VAL A O 1
ATOM 1019 N N . LEU A 1 123 ? 2.062 8.728 16.471 1.00 78.31 123 LEU A N 1
ATOM 1020 C CA . LEU A 1 123 ? 2.504 8.148 15.197 1.00 78.31 123 LEU A CA 1
ATOM 1021 C C . LEU A 1 123 ? 3.213 9.167 14.286 1.00 78.31 123 LEU A C 1
ATOM 1023 O O . LEU A 1 123 ? 4.146 8.798 13.571 1.00 78.31 123 LEU A O 1
ATOM 1027 N N . GLU A 1 124 ? 2.775 10.428 14.292 1.00 74.31 124 GLU A N 1
ATOM 1028 C CA . GLU A 1 124 ? 3.383 11.512 13.507 1.00 74.31 124 GLU A CA 1
ATOM 1029 C C . GLU A 1 124 ? 4.718 11.987 14.104 1.00 74.31 124 GLU A C 1
ATOM 1031 O O . GLU A 1 124 ? 5.682 12.204 13.365 1.00 74.31 124 GLU A O 1
ATOM 1036 N N . GLU A 1 125 ? 4.816 12.080 15.430 1.00 72.25 125 GLU A N 1
ATOM 1037 C CA . GLU A 1 125 ? 6.051 12.438 16.139 1.00 72.25 125 GLU A CA 1
ATOM 1038 C C . GLU A 1 125 ? 7.142 11.369 15.974 1.00 72.25 125 GLU A C 1
ATOM 1040 O O . GLU A 1 125 ? 8.304 11.702 15.710 1.00 72.25 125 GLU A O 1
ATOM 1045 N N . ASP A 1 126 ? 6.770 10.085 16.013 1.00 67.12 126 ASP A N 1
ATOM 1046 C CA . ASP A 1 126 ? 7.683 8.969 15.733 1.00 67.12 126 ASP A CA 1
ATOM 1047 C C . ASP A 1 126 ? 8.268 9.034 14.305 1.00 67.12 126 ASP A C 1
ATOM 1049 O O . ASP A 1 126 ? 9.433 8.678 14.078 1.00 67.12 126 ASP A O 1
ATOM 1053 N N . ASP A 1 127 ? 7.495 9.503 13.317 1.00 63.50 127 ASP A N 1
ATOM 1054 C CA . ASP A 1 127 ? 7.969 9.698 11.939 1.00 63.50 127 ASP A CA 1
ATOM 1055 C C . ASP A 1 127 ? 8.895 10.922 11.814 1.00 63.50 127 ASP A C 1
ATOM 1057 O O . ASP A 1 127 ? 9.937 10.868 11.143 1.00 63.50 127 ASP A O 1
ATOM 1061 N N . ALA A 1 128 ? 8.571 12.018 12.506 1.00 61.88 128 ALA A N 1
ATOM 1062 C CA . ALA A 1 128 ? 9.409 13.215 12.550 1.00 61.88 128 ALA A CA 1
ATOM 1063 C C . ALA A 1 128 ? 10.793 12.914 13.155 1.00 61.88 128 ALA A C 1
ATOM 1065 O O . ALA A 1 128 ? 11.823 13.287 12.579 1.00 61.88 128 ALA A O 1
ATOM 1066 N N . TYR A 1 129 ? 10.833 12.153 14.253 1.00 57.97 129 TYR A N 1
ATOM 1067 C CA . TYR A 1 129 ? 12.077 11.738 14.902 1.00 57.97 129 TYR A CA 1
ATOM 1068 C C . TYR A 1 129 ? 12.927 10.824 14.002 1.00 57.97 129 TYR A C 1
ATOM 1070 O O . TYR A 1 129 ? 14.136 11.028 13.849 1.00 57.97 129 TYR A O 1
ATOM 1078 N N . ARG A 1 130 ? 12.301 9.857 13.312 1.00 58.44 130 ARG A N 1
ATOM 1079 C CA . ARG A 1 130 ? 12.995 8.986 12.342 1.00 58.44 130 ARG A CA 1
ATOM 1080 C C . ARG A 1 130 ? 13.583 9.767 11.170 1.00 58.44 130 ARG A C 1
ATOM 1082 O O . ARG A 1 130 ? 14.704 9.479 10.750 1.00 58.44 130 ARG A O 1
ATOM 1089 N N . THR A 1 131 ? 12.849 10.753 10.658 1.00 58.38 131 THR A N 1
ATOM 1090 C CA . THR A 1 131 ? 13.305 11.580 9.534 1.00 58.38 131 THR A CA 1
ATOM 1091 C C . THR A 1 131 ? 14.541 12.399 9.928 1.00 58.38 131 THR A C 1
ATOM 1093 O O . THR A 1 131 ? 15.506 12.449 9.169 1.00 58.38 131 THR A O 1
ATOM 1096 N N . LYS A 1 132 ? 14.573 12.951 11.149 1.00 57.81 132 LYS A N 1
ATOM 1097 C CA . LYS A 1 132 ? 15.732 13.681 11.690 1.00 57.81 132 LYS A CA 1
ATOM 1098 C C . LYS A 1 132 ? 16.976 12.789 11.823 1.00 57.81 132 LYS A C 1
ATOM 1100 O O . LYS A 1 132 ? 18.065 13.194 11.420 1.00 57.81 132 LYS A O 1
ATOM 1105 N N . ASN A 1 133 ? 16.816 11.554 12.305 1.00 57.12 133 ASN A N 1
ATOM 1106 C CA . ASN A 1 133 ? 17.924 10.600 12.435 1.00 57.12 133 ASN A CA 1
ATOM 1107 C C . ASN A 1 133 ? 18.510 10.159 11.085 1.00 57.12 133 ASN A C 1
ATOM 1109 O O . ASN A 1 133 ? 19.718 9.939 10.987 1.00 57.12 133 ASN A O 1
ATOM 1113 N N . PHE A 1 134 ? 17.693 10.061 10.033 1.00 58.00 134 PHE A N 1
ATOM 1114 C CA . PHE A 1 134 ? 18.183 9.736 8.690 1.00 58.00 134 PHE A CA 1
ATOM 1115 C C . PHE A 1 134 ? 19.085 10.846 8.126 1.00 58.00 134 PHE A C 1
ATOM 1117 O O . PHE A 1 134 ? 20.155 10.562 7.584 1.00 58.00 134 PHE A O 1
ATOM 1124 N N . THR A 1 135 ? 18.709 12.112 8.327 1.00 59.91 135 THR A N 1
ATOM 1125 C CA . THR A 1 135 ? 19.522 13.269 7.922 1.00 59.91 135 THR A CA 1
ATOM 1126 C C . THR A 1 135 ? 20.852 13.313 8.678 1.00 59.91 135 THR A C 1
ATOM 1128 O O . THR A 1 135 ? 21.898 13.499 8.062 1.00 59.91 135 THR A O 1
ATOM 1131 N N . ILE A 1 136 ? 20.835 13.050 9.991 1.00 60.56 136 ILE A N 1
ATOM 1132 C CA . ILE A 1 136 ? 22.049 12.988 10.825 1.00 60.56 136 ILE A CA 1
ATOM 1133 C C . ILE A 1 136 ? 22.980 11.859 10.360 1.00 60.56 136 ILE A C 1
ATOM 1135 O O . ILE A 1 136 ? 24.187 12.063 10.246 1.00 60.56 136 ILE A O 1
ATOM 1139 N N . LYS A 1 137 ? 22.436 10.682 10.025 1.00 62.75 137 LYS A N 1
ATOM 1140 C CA . LYS A 1 137 ? 23.225 9.542 9.537 1.00 62.75 137 LYS A CA 1
ATOM 1141 C C . LYS A 1 137 ? 23.912 9.837 8.200 1.00 62.75 137 LYS A C 1
ATOM 1143 O O . LYS A 1 137 ? 25.078 9.491 8.035 1.00 62.75 137 LYS A O 1
ATOM 1148 N N . ASN A 1 138 ? 23.228 10.502 7.268 1.00 65.12 138 ASN A N 1
ATOM 1149 C CA . ASN A 1 138 ? 23.827 10.897 5.988 1.00 65.12 138 ASN A CA 1
ATOM 1150 C C . ASN A 1 138 ? 24.929 11.957 6.164 1.00 65.12 138 ASN A C 1
ATOM 1152 O O . ASN A 1 138 ? 25.947 1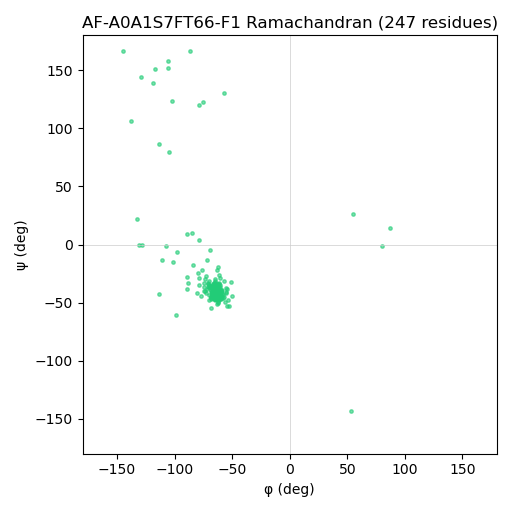1.885 5.480 1.00 65.12 138 ASN A O 1
ATOM 1156 N N . ILE A 1 139 ? 24.767 12.886 7.112 1.00 66.31 139 ILE A N 1
ATOM 1157 C CA . ILE A 1 139 ? 25.805 13.866 7.472 1.00 66.31 139 ILE A CA 1
ATOM 1158 C C . ILE A 1 139 ? 27.018 13.169 8.108 1.00 66.31 139 ILE A C 1
ATOM 1160 O O . ILE A 1 139 ? 28.151 13.453 7.732 1.00 66.31 139 ILE A O 1
ATOM 1164 N N . ALA A 1 140 ? 26.800 12.207 9.009 1.00 67.62 140 ALA A N 1
ATOM 1165 C CA . ALA A 1 140 ? 27.874 11.435 9.637 1.00 67.62 140 ALA A CA 1
ATOM 1166 C C . ALA A 1 140 ? 28.659 10.579 8.626 1.00 67.62 140 ALA A C 1
ATOM 1168 O O . ALA A 1 140 ? 29.881 10.507 8.699 1.00 67.62 140 ALA A O 1
ATOM 1169 N N . ILE A 1 141 ? 27.976 9.978 7.645 1.00 65.81 141 ILE A N 1
ATOM 1170 C CA . ILE A 1 141 ? 28.612 9.250 6.536 1.00 65.81 141 ILE A CA 1
ATOM 1171 C C . ILE A 1 141 ? 29.520 10.178 5.722 1.00 65.81 141 ILE A C 1
ATOM 1173 O O . ILE A 1 141 ? 30.657 9.818 5.424 1.00 65.81 141 ILE A O 1
ATOM 1177 N N . LEU A 1 142 ? 29.041 11.381 5.399 1.00 69.81 142 LEU A N 1
ATOM 1178 C CA . LEU A 1 142 ? 29.815 12.375 4.657 1.00 69.81 142 LEU A CA 1
ATOM 1179 C C . LEU A 1 142 ? 31.055 12.813 5.452 1.00 69.81 142 LEU A C 1
ATOM 1181 O O . LEU A 1 142 ? 32.139 12.937 4.888 1.00 69.81 142 LEU A O 1
ATOM 1185 N N . LEU A 1 143 ? 30.918 12.949 6.773 1.00 73.81 143 LEU A N 1
ATOM 1186 C CA . LEU A 1 143 ? 32.006 13.305 7.682 1.00 73.81 143 LEU A CA 1
ATOM 1187 C C . LEU A 1 143 ? 33.069 12.193 7.779 1.00 73.81 143 LEU A C 1
ATOM 1189 O O . LEU A 1 143 ? 34.258 12.487 7.725 1.00 73.81 143 LEU A O 1
ATOM 1193 N N . ILE A 1 144 ? 32.665 10.918 7.829 1.00 72.56 144 ILE A N 1
ATOM 1194 C CA . ILE A 1 144 ? 33.590 9.771 7.794 1.00 72.56 144 ILE A CA 1
ATOM 1195 C C . ILE A 1 144 ? 34.358 9.737 6.468 1.00 72.56 144 ILE A C 1
ATOM 1197 O O . ILE A 1 144 ? 35.579 9.603 6.475 1.00 72.56 144 ILE A O 1
ATOM 1201 N N . VAL A 1 145 ? 33.675 9.911 5.332 1.00 72.19 145 VAL A N 1
ATOM 1202 C CA . VAL A 1 145 ? 34.324 9.959 4.010 1.00 72.19 145 VAL A CA 1
ATOM 1203 C C . VAL A 1 145 ? 35.339 11.106 3.936 1.00 72.19 145 VAL A C 1
ATOM 1205 O O . VAL A 1 145 ? 36.440 10.915 3.420 1.00 72.19 145 VAL A O 1
ATOM 1208 N N . LEU A 1 146 ? 35.009 12.268 4.506 1.00 74.06 146 LEU A N 1
ATOM 1209 C CA . LEU A 1 146 ? 35.903 13.425 4.561 1.00 74.06 146 LEU A CA 1
ATOM 1210 C C . LEU A 1 146 ? 37.148 13.158 5.428 1.00 74.06 146 LEU A C 1
ATOM 1212 O O . LEU A 1 146 ? 38.257 13.491 5.018 1.00 74.06 146 LEU A O 1
ATOM 1216 N N . ILE A 1 147 ? 36.985 12.517 6.592 1.00 74.56 147 ILE A N 1
ATOM 1217 C CA . ILE A 1 147 ? 38.097 12.126 7.477 1.00 74.56 147 ILE A CA 1
ATOM 1218 C C . ILE A 1 147 ? 39.014 11.110 6.786 1.00 74.56 147 ILE A C 1
ATOM 1220 O O . ILE A 1 147 ? 40.231 11.256 6.839 1.00 74.56 147 ILE A O 1
ATOM 1224 N N . PHE A 1 148 ? 38.454 10.106 6.107 1.00 66.69 148 PHE A N 1
ATOM 1225 C CA . PHE A 1 148 ? 39.242 9.116 5.365 1.00 66.69 148 PHE A CA 1
ATOM 1226 C C . PHE A 1 148 ? 40.001 9.739 4.189 1.00 66.69 148 PHE A C 1
ATOM 1228 O O . PHE A 1 148 ? 41.153 9.379 3.954 1.00 66.69 148 PHE A O 1
ATOM 1235 N N . ALA A 1 149 ? 39.399 10.702 3.486 1.00 69.56 149 ALA A N 1
ATOM 1236 C CA . ALA A 1 149 ? 40.083 11.461 2.442 1.00 69.56 149 ALA A CA 1
ATOM 1237 C C . ALA A 1 149 ? 41.230 12.317 3.013 1.00 69.56 149 ALA A C 1
ATOM 1239 O O . ALA A 1 149 ? 42.319 12.343 2.441 1.00 69.56 149 ALA A O 1
ATOM 1240 N N . ALA A 1 150 ? 41.015 12.965 4.164 1.00 69.31 150 ALA A N 1
ATOM 1241 C CA . ALA A 1 150 ? 42.031 13.772 4.838 1.00 69.31 150 ALA A CA 1
ATOM 1242 C C . ALA A 1 150 ? 43.194 12.921 5.381 1.00 69.31 150 ALA A C 1
ATOM 1244 O O . ALA A 1 150 ? 44.353 13.260 5.162 1.00 69.31 150 ALA A O 1
ATOM 1245 N N . LEU A 1 151 ? 42.906 11.785 6.025 1.00 66.81 151 LEU A N 1
ATOM 1246 C CA . LEU A 1 151 ? 43.921 10.832 6.494 1.00 66.81 151 LEU A CA 1
ATOM 1247 C C . LEU A 1 151 ? 44.705 10.227 5.325 1.00 66.81 151 LEU A C 1
ATOM 1249 O O . LEU A 1 151 ? 45.927 10.137 5.386 1.00 66.81 151 LEU A O 1
ATOM 1253 N N . GLY A 1 152 ? 44.020 9.864 4.237 1.00 62.59 152 GLY A N 1
ATOM 1254 C CA . GLY A 1 152 ? 44.664 9.361 3.025 1.00 62.59 152 GLY A CA 1
ATOM 1255 C C . GLY A 1 152 ? 45.644 10.363 2.414 1.00 62.59 152 GLY A C 1
ATOM 1256 O O . GLY A 1 152 ? 46.731 9.971 1.999 1.00 62.59 152 GLY A O 1
ATOM 1257 N N . ALA A 1 153 ? 45.309 11.658 2.425 1.00 65.06 153 ALA A N 1
ATOM 1258 C CA . ALA A 1 153 ? 46.205 12.719 1.966 1.00 65.06 153 ALA A CA 1
ATOM 1259 C C . ALA A 1 153 ? 47.492 12.822 2.807 1.00 65.06 153 ALA A C 1
ATOM 1261 O O . ALA A 1 153 ? 48.564 13.043 2.247 1.00 65.06 153 ALA A O 1
ATOM 1262 N N . VAL A 1 154 ? 47.409 12.600 4.125 1.00 65.12 154 VAL A N 1
ATOM 1263 C CA . VAL A 1 154 ? 48.577 12.587 5.028 1.00 65.12 154 VAL A CA 1
ATOM 1264 C C . VAL A 1 154 ? 49.498 11.396 4.729 1.00 65.12 154 VAL A C 1
ATOM 1266 O O . VAL A 1 154 ? 50.702 11.582 4.573 1.00 65.12 154 VAL A O 1
ATOM 1269 N N . PHE A 1 155 ? 48.944 10.193 4.532 1.00 61.53 155 PHE A N 1
ATOM 1270 C CA . PHE A 1 155 ? 49.728 8.999 4.171 1.00 61.53 155 PHE A CA 1
ATOM 1271 C C . PHE A 1 155 ? 50.424 9.113 2.803 1.00 61.53 155 PHE A C 1
ATOM 1273 O O . PHE A 1 155 ? 51.522 8.589 2.616 1.00 61.53 155 PHE A O 1
ATOM 1280 N N . ILE A 1 156 ? 49.808 9.810 1.841 1.00 60.19 156 ILE A N 1
ATOM 1281 C CA . ILE A 1 156 ? 50.407 10.072 0.520 1.00 60.19 156 ILE A CA 1
ATOM 1282 C C . ILE A 1 156 ? 51.619 11.013 0.637 1.00 60.19 156 ILE A C 1
ATOM 1284 O O . ILE A 1 156 ? 52.593 10.844 -0.097 1.00 60.19 156 ILE A O 1
ATOM 1288 N N . LEU A 1 157 ? 51.586 11.975 1.566 1.00 61.81 157 LEU A N 1
ATOM 1289 C CA . LEU A 1 157 ? 52.693 12.907 1.810 1.00 61.81 157 LEU A CA 1
ATOM 1290 C C . LEU A 1 157 ? 53.906 12.216 2.465 1.00 61.81 157 LEU A C 1
ATOM 1292 O O . LEU A 1 157 ? 55.045 12.543 2.128 1.00 61.81 157 LEU A O 1
ATOM 1296 N N . GLU A 1 158 ? 53.691 11.224 3.334 1.00 60.72 158 GLU A N 1
ATOM 1297 C CA . GLU A 1 158 ? 54.768 10.519 4.056 1.00 60.72 158 GLU A CA 1
ATOM 1298 C C . GLU A 1 158 ? 55.428 9.362 3.279 1.00 60.72 158 GLU A C 1
ATOM 1300 O O . GLU A 1 158 ? 56.543 8.959 3.610 1.00 60.72 158 GLU A O 1
ATOM 1305 N N . ALA A 1 159 ? 54.807 8.832 2.221 1.00 56.88 159 ALA A N 1
ATOM 1306 C CA . ALA A 1 159 ? 55.358 7.694 1.475 1.00 56.88 159 ALA A CA 1
ATOM 1307 C C . ALA A 1 159 ? 56.543 8.096 0.569 1.00 56.88 159 ALA A C 1
ATOM 1309 O O . ALA A 1 159 ? 56.369 8.913 -0.319 1.00 56.88 159 ALA A O 1
ATOM 1310 N N . SER A 1 160 ? 57.728 7.500 0.714 1.00 54.75 160 SER A N 1
ATOM 1311 C CA . SER A 1 160 ? 58.874 7.646 -0.213 1.00 54.75 160 SER A CA 1
ATOM 1312 C C . SER A 1 160 ? 59.227 6.273 -0.794 1.00 54.75 160 SER A C 1
ATOM 1314 O O . SER A 1 160 ? 59.212 5.315 -0.015 1.00 54.75 160 SER A O 1
ATOM 1316 N N . PRO A 1 161 ? 59.563 6.104 -2.095 1.00 61.44 161 PRO A N 1
ATOM 1317 C CA . PRO A 1 161 ? 59.808 7.089 -3.171 1.00 61.44 161 PRO A CA 1
ATOM 1318 C C . PRO A 1 161 ? 58.571 7.570 -3.974 1.00 61.44 161 PRO A C 1
ATOM 1320 O O . PRO A 1 161 ? 57.503 6.958 -3.952 1.00 61.44 161 PRO A O 1
ATOM 1323 N N . ASP A 1 162 ? 58.746 8.650 -4.754 1.00 60.47 162 ASP A N 1
ATOM 1324 C CA . ASP A 1 162 ? 57.689 9.413 -5.458 1.00 60.47 162 ASP A CA 1
ATOM 1325 C C . ASP A 1 162 ? 56.810 8.604 -6.429 1.00 60.47 162 ASP A C 1
ATOM 1327 O O . ASP A 1 162 ? 55.619 8.887 -6.576 1.00 60.47 162 ASP A O 1
ATOM 1331 N N . GLY A 1 163 ? 57.355 7.558 -7.058 1.00 57.53 163 GLY A N 1
ATOM 1332 C CA . GLY A 1 163 ? 56.589 6.685 -7.958 1.00 57.53 163 GLY A CA 1
ATOM 1333 C C . GLY A 1 163 ? 55.475 5.908 -7.245 1.00 57.53 163 GLY A C 1
ATOM 1334 O O . GLY A 1 163 ? 54.406 5.680 -7.814 1.00 57.53 163 GLY A O 1
ATOM 1335 N N . HIS A 1 164 ? 55.676 5.558 -5.971 1.00 59.00 164 HIS A N 1
ATOM 1336 C CA . HIS A 1 164 ? 54.660 4.881 -5.168 1.00 59.00 164 HIS A CA 1
ATOM 1337 C C . HIS A 1 164 ? 53.601 5.844 -4.631 1.00 59.00 164 HIS A C 1
ATOM 1339 O O . HIS A 1 164 ? 52.472 5.408 -4.437 1.00 59.00 164 HIS A O 1
ATOM 1345 N N . ARG A 1 165 ? 53.900 7.145 -4.480 1.00 61.84 165 ARG A N 1
ATOM 1346 C CA . ARG A 1 165 ? 52.921 8.165 -4.051 1.00 61.84 165 ARG A CA 1
ATOM 1347 C C . ARG A 1 165 ? 51.763 8.300 -5.030 1.00 61.84 165 ARG A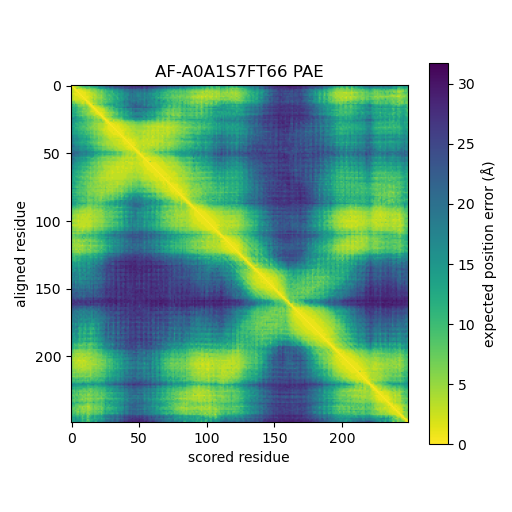 C 1
ATOM 1349 O O . ARG A 1 165 ? 50.610 8.302 -4.614 1.00 61.84 165 ARG A O 1
ATOM 1356 N N . ILE A 1 166 ? 52.062 8.376 -6.328 1.00 65.88 166 ILE A N 1
ATOM 1357 C CA . ILE A 1 166 ? 51.044 8.526 -7.380 1.00 65.88 166 ILE A CA 1
ATOM 1358 C C . ILE A 1 166 ? 50.172 7.267 -7.455 1.00 65.88 166 ILE A C 1
ATOM 1360 O O . ILE A 1 166 ? 48.947 7.363 -7.541 1.00 65.88 166 ILE A O 1
ATOM 1364 N N . PHE A 1 167 ? 50.791 6.086 -7.357 1.00 64.75 167 PHE A N 1
ATOM 1365 C CA . PHE A 1 167 ? 50.072 4.813 -7.341 1.00 64.75 167 PHE A CA 1
ATOM 1366 C C . PHE A 1 167 ? 49.175 4.673 -6.102 1.00 64.75 167 PHE A C 1
ATOM 1368 O O . PHE A 1 167 ? 47.996 4.345 -6.237 1.00 64.75 167 PHE A O 1
ATOM 1375 N N . LEU A 1 168 ? 49.694 4.989 -4.907 1.00 65.50 168 LEU A N 1
ATOM 1376 C CA . LEU A 1 168 ? 48.920 4.955 -3.664 1.00 65.50 168 LEU A CA 1
ATOM 1377 C C . LEU A 1 168 ? 47.777 5.970 -3.702 1.00 65.50 168 LEU A C 1
ATOM 1379 O O . LEU A 1 168 ? 46.659 5.627 -3.342 1.00 65.50 168 LEU A O 1
ATOM 1383 N N . ALA A 1 169 ? 48.026 7.189 -4.188 1.00 67.12 169 ALA A N 1
ATOM 1384 C CA . ALA A 1 169 ? 47.011 8.230 -4.315 1.00 67.12 169 ALA A CA 1
ATOM 1385 C C . ALA A 1 169 ? 45.878 7.821 -5.259 1.00 67.12 169 ALA A C 1
ATOM 1387 O O . ALA A 1 169 ? 44.706 8.008 -4.935 1.00 67.12 169 ALA A O 1
ATOM 1388 N N . CYS A 1 170 ? 46.214 7.212 -6.399 1.00 68.62 170 CYS A N 1
ATOM 1389 C CA . CYS A 1 170 ? 45.222 6.710 -7.342 1.00 68.62 170 CYS A CA 1
ATOM 1390 C C . CYS A 1 170 ? 44.393 5.573 -6.719 1.00 68.62 170 CYS A C 1
ATOM 1392 O O . CYS A 1 170 ? 43.164 5.593 -6.783 1.00 68.62 170 CYS A O 1
ATOM 1394 N N . LEU A 1 171 ? 45.044 4.634 -6.027 1.00 68.62 171 LEU A N 1
ATOM 1395 C CA . LEU A 1 171 ? 44.380 3.513 -5.359 1.00 68.62 171 LEU A CA 1
ATOM 1396 C C . LEU A 1 171 ? 43.472 3.974 -4.205 1.00 68.62 171 LEU A C 1
ATOM 1398 O O . LEU A 1 171 ? 42.360 3.469 -4.053 1.00 68.62 171 LEU A O 1
ATOM 1402 N N . LEU A 1 172 ? 43.901 4.974 -3.434 1.00 70.56 172 LEU A N 1
ATOM 1403 C CA . LEU A 1 172 ? 43.140 5.548 -2.321 1.00 70.56 172 LEU A CA 1
ATOM 1404 C C . LEU A 1 172 ? 41.954 6.385 -2.829 1.00 70.56 172 LEU A C 1
ATOM 1406 O O . LEU A 1 172 ? 40.856 6.278 -2.287 1.00 70.56 172 LEU A O 1
ATOM 1410 N N . ALA A 1 173 ? 42.124 7.136 -3.922 1.00 70.56 173 ALA A N 1
ATOM 1411 C CA . ALA A 1 173 ? 41.024 7.832 -4.590 1.00 70.56 173 ALA A CA 1
ATOM 1412 C C . ALA A 1 173 ? 39.961 6.848 -5.105 1.00 70.56 173 ALA A C 1
ATOM 1414 O O . ALA A 1 173 ? 38.768 7.047 -4.867 1.00 70.56 173 ALA A O 1
ATOM 1415 N N . VAL A 1 174 ? 40.383 5.748 -5.740 1.00 73.88 174 VAL A N 1
ATOM 1416 C CA . VAL A 1 174 ? 39.476 4.673 -6.171 1.00 73.88 174 VAL A CA 1
ATOM 1417 C C . VAL A 1 174 ? 38.761 4.052 -4.969 1.00 73.88 174 VAL A C 1
ATOM 1419 O O . VAL A 1 174 ? 37.544 3.888 -5.008 1.00 73.88 174 VAL A O 1
ATOM 1422 N N . LEU A 1 175 ? 39.471 3.773 -3.873 1.00 67.94 175 LEU A N 1
ATOM 1423 C CA . LEU A 1 175 ? 38.881 3.217 -2.653 1.00 67.94 175 LEU A CA 1
ATOM 1424 C C . LEU A 1 175 ? 37.819 4.147 -2.045 1.00 67.94 175 LEU A C 1
ATOM 1426 O O . LEU A 1 175 ? 36.735 3.686 -1.689 1.00 67.94 175 LEU A O 1
ATOM 1430 N N . VAL A 1 176 ? 38.089 5.453 -1.968 1.00 74.50 176 VAL A N 1
ATOM 1431 C CA . VAL A 1 176 ? 37.134 6.454 -1.461 1.00 74.50 176 VAL A CA 1
ATOM 1432 C C . VAL A 1 176 ? 35.887 6.513 -2.342 1.00 74.50 176 VAL A C 1
ATOM 1434 O O . VAL A 1 176 ? 34.771 6.526 -1.820 1.00 74.50 176 VAL A O 1
ATOM 1437 N N . VAL A 1 177 ? 36.053 6.486 -3.667 1.00 73.12 177 VAL A N 1
ATOM 1438 C CA . VAL A 1 177 ? 34.926 6.448 -4.611 1.00 73.12 177 VAL A CA 1
ATOM 1439 C C . VAL A 1 177 ? 34.105 5.171 -4.424 1.00 73.12 177 VAL A C 1
ATOM 1441 O O . VAL A 1 177 ? 32.880 5.242 -4.336 1.00 73.12 177 VAL A O 1
ATOM 1444 N N . VAL A 1 178 ? 34.754 4.012 -4.295 1.00 71.38 178 VAL A N 1
ATOM 1445 C CA . VAL A 1 178 ? 34.077 2.724 -4.075 1.00 71.38 178 VAL A CA 1
ATOM 1446 C C . VAL A 1 178 ? 33.296 2.727 -2.758 1.00 71.38 178 VAL A C 1
ATOM 1448 O O . VAL A 1 178 ? 32.116 2.375 -2.749 1.00 71.38 178 VAL A O 1
ATOM 1451 N N . ILE A 1 179 ? 33.899 3.189 -1.659 1.00 73.06 179 ILE A N 1
ATOM 1452 C CA . ILE A 1 179 ? 33.228 3.307 -0.355 1.00 73.06 179 ILE A CA 1
ATOM 1453 C C . ILE A 1 179 ? 32.035 4.268 -0.448 1.00 73.06 179 ILE A C 1
ATOM 1455 O O . ILE A 1 179 ? 30.947 3.943 0.030 1.00 73.06 179 ILE A O 1
ATOM 1459 N N . ALA A 1 180 ? 32.196 5.420 -1.104 1.00 71.44 180 ALA A N 1
ATOM 1460 C CA . ALA A 1 180 ? 31.117 6.386 -1.289 1.00 71.44 180 ALA A CA 1
ATOM 1461 C C . ALA A 1 180 ? 29.947 5.800 -2.098 1.00 71.44 180 ALA A C 1
ATOM 1463 O O . ALA A 1 180 ? 28.786 6.001 -1.735 1.00 71.44 180 ALA A O 1
ATOM 1464 N N . VAL A 1 181 ? 30.231 5.038 -3.159 1.00 72.56 181 VAL A N 1
ATOM 1465 C CA . VAL A 1 181 ? 29.207 4.354 -3.963 1.00 72.56 181 VAL A CA 1
ATOM 1466 C C . VAL A 1 181 ? 28.478 3.297 -3.133 1.00 72.56 181 VAL A C 1
ATOM 1468 O O . VAL A 1 181 ? 27.247 3.300 -3.109 1.00 72.56 181 VAL A O 1
ATOM 1471 N N . ILE A 1 182 ? 29.200 2.445 -2.398 1.00 70.94 182 ILE A N 1
ATOM 1472 C CA . ILE A 1 182 ? 28.601 1.408 -1.540 1.00 70.94 182 ILE A CA 1
ATOM 1473 C C . ILE A 1 182 ? 27.702 2.040 -0.472 1.00 70.94 182 ILE A C 1
ATOM 1475 O O . ILE A 1 182 ? 26.560 1.614 -0.291 1.00 70.94 182 ILE A O 1
ATOM 1479 N N . LEU A 1 183 ? 28.176 3.093 0.199 1.00 71.31 183 LEU A N 1
ATOM 1480 C CA . LEU A 1 183 ? 27.402 3.807 1.217 1.00 71.31 183 LEU A CA 1
ATOM 1481 C C . LEU A 1 183 ? 26.164 4.483 0.619 1.00 71.31 183 LEU A C 1
ATOM 1483 O O . LEU A 1 183 ? 25.093 4.439 1.225 1.00 71.31 183 LEU A O 1
ATOM 1487 N N . ARG A 1 184 ? 26.264 5.048 -0.590 1.00 70.44 184 ARG A N 1
ATOM 1488 C CA . ARG A 1 184 ? 25.124 5.655 -1.289 1.00 70.44 184 ARG A CA 1
ATOM 1489 C C . ARG A 1 184 ? 24.074 4.619 -1.680 1.00 70.44 184 ARG A C 1
ATOM 1491 O O . ARG A 1 184 ? 22.886 4.870 -1.486 1.00 70.44 184 ARG A O 1
ATOM 1498 N N . VAL A 1 185 ? 24.492 3.458 -2.183 1.00 68.62 185 VAL A N 1
ATOM 1499 C CA . VAL A 1 185 ? 23.587 2.347 -2.519 1.00 68.62 185 VAL A CA 1
ATOM 1500 C C . VAL A 1 185 ? 22.918 1.801 -1.257 1.00 68.62 185 VAL A C 1
ATOM 1502 O O . VAL A 1 185 ? 21.698 1.650 -1.234 1.00 68.62 185 VAL A O 1
ATOM 1505 N N . ALA A 1 186 ? 23.671 1.588 -0.175 1.00 70.06 186 ALA A N 1
ATOM 1506 C CA . ALA A 1 186 ? 23.110 1.160 1.105 1.00 70.06 186 ALA A CA 1
ATOM 1507 C C . ALA A 1 186 ? 22.094 2.180 1.654 1.00 70.06 186 ALA A C 1
ATOM 1509 O O . ALA A 1 186 ? 20.995 1.797 2.059 1.00 70.06 186 ALA A O 1
ATOM 1510 N N . SER A 1 187 ? 22.413 3.479 1.609 1.00 65.25 187 SER A N 1
ATOM 1511 C CA . SER A 1 187 ? 21.481 4.544 2.000 1.00 65.25 187 SER A CA 1
ATOM 1512 C C . SER A 1 187 ? 20.239 4.595 1.113 1.00 65.25 187 SER A C 1
ATOM 1514 O O . SER A 1 187 ? 19.152 4.802 1.644 1.00 65.25 187 SER A O 1
ATOM 1516 N N . TYR A 1 188 ? 20.365 4.367 -0.197 1.00 66.75 188 TYR A N 1
ATOM 1517 C CA . TYR A 1 188 ? 19.231 4.325 -1.127 1.00 66.75 188 TYR A CA 1
ATOM 1518 C C . TYR A 1 188 ? 18.291 3.143 -0.850 1.00 66.75 188 TYR A C 1
ATOM 1520 O O . TYR A 1 188 ? 17.069 3.292 -0.822 1.00 66.75 188 TYR A O 1
ATOM 1528 N N . VAL A 1 189 ? 18.847 1.958 -0.589 1.00 67.44 189 VAL A N 1
ATOM 1529 C CA . VAL A 1 189 ? 18.050 0.777 -0.232 1.00 67.44 189 VAL A CA 1
ATOM 1530 C C . VAL A 1 189 ? 17.324 1.013 1.092 1.00 67.44 189 VAL A C 1
ATOM 1532 O O . VAL A 1 189 ? 16.115 0.795 1.186 1.00 67.44 189 VAL A O 1
ATOM 1535 N N . ILE A 1 190 ? 18.029 1.525 2.106 1.00 65.62 190 ILE A N 1
ATOM 1536 C CA . ILE A 1 190 ? 17.427 1.855 3.403 1.00 65.62 190 ILE A CA 1
ATOM 1537 C C . ILE A 1 190 ? 16.340 2.921 3.231 1.00 65.62 190 ILE A C 1
ATOM 1539 O O . ILE A 1 190 ? 15.247 2.732 3.768 1.00 65.62 190 ILE A O 1
ATOM 1543 N N . SER A 1 191 ? 16.594 3.984 2.452 1.00 62.97 191 SER A N 1
ATOM 1544 C CA . SER A 1 191 ? 15.624 5.058 2.219 1.00 62.97 191 SER A CA 1
ATOM 1545 C C . SER A 1 191 ? 14.354 4.527 1.572 1.00 62.97 191 SER A C 1
ATOM 1547 O O . SER A 1 191 ? 13.261 4.852 2.025 1.00 62.97 191 SER A O 1
ATOM 1549 N N . HIS A 1 192 ? 14.479 3.636 0.586 1.00 65.56 192 HIS A N 1
ATOM 1550 C CA . HIS A 1 192 ? 13.337 3.025 -0.085 1.00 65.56 192 HIS A CA 1
ATOM 1551 C C . HIS A 1 192 ? 12.449 2.227 0.888 1.00 65.56 192 HIS A C 1
ATOM 1553 O O . HIS A 1 192 ? 11.219 2.344 0.869 1.00 65.56 192 HIS A O 1
ATOM 1559 N N . PHE A 1 193 ? 13.047 1.429 1.779 1.00 60.78 193 PHE A N 1
ATOM 1560 C CA . PHE A 1 193 ? 12.285 0.693 2.794 1.00 60.78 193 PHE A CA 1
ATOM 1561 C C . PHE A 1 193 ? 11.660 1.622 3.842 1.00 60.78 193 PHE A C 1
ATOM 1563 O O . PHE A 1 193 ? 10.512 1.409 4.252 1.00 60.78 193 PHE A O 1
ATOM 1570 N N . THR A 1 194 ? 12.374 2.669 4.261 1.00 62.81 194 THR A N 1
ATOM 1571 C CA . THR A 1 194 ? 11.839 3.662 5.202 1.00 62.81 194 THR A CA 1
ATOM 1572 C C . THR A 1 194 ? 10.737 4.515 4.587 1.00 62.81 194 THR A C 1
ATOM 1574 O O . THR A 1 194 ? 9.752 4.782 5.267 1.00 62.81 194 THR A O 1
ATOM 1577 N N . ASP A 1 195 ? 10.824 4.863 3.305 1.00 66.75 195 ASP A N 1
ATOM 1578 C CA . ASP A 1 195 ? 9.804 5.634 2.593 1.00 66.75 195 ASP A CA 1
ATOM 1579 C C . ASP A 1 195 ? 8.508 4.840 2.458 1.00 66.75 195 ASP A C 1
ATOM 1581 O O . ASP A 1 195 ? 7.420 5.385 2.653 1.00 66.75 195 ASP A O 1
ATOM 1585 N N . ALA A 1 196 ? 8.602 3.532 2.204 1.00 66.81 196 ALA A N 1
ATOM 1586 C CA . ALA A 1 196 ? 7.445 2.644 2.218 1.00 66.81 196 ALA A CA 1
ATOM 1587 C C . ALA A 1 196 ? 6.784 2.590 3.611 1.00 66.81 196 ALA A C 1
ATOM 1589 O O . ALA A 1 196 ? 5.556 2.692 3.723 1.00 66.81 196 ALA A O 1
ATOM 1590 N N . LYS A 1 197 ? 7.584 2.496 4.687 1.00 69.06 197 LYS A N 1
ATOM 1591 C CA . LYS A 1 197 ? 7.075 2.549 6.072 1.00 69.06 197 LYS A CA 1
ATOM 1592 C C . LYS A 1 197 ? 6.426 3.906 6.365 1.00 69.06 197 LYS A C 1
ATOM 1594 O O . LYS A 1 197 ? 5.313 3.943 6.875 1.00 69.06 197 LYS A O 1
ATOM 1599 N N . LYS A 1 198 ? 7.055 5.006 5.952 1.00 72.56 198 LYS A N 1
ATOM 1600 C CA . LYS A 1 198 ? 6.570 6.380 6.130 1.00 72.56 198 LYS A CA 1
ATOM 1601 C C . LYS A 1 198 ? 5.253 6.644 5.400 1.00 72.56 198 LYS A C 1
ATOM 1603 O O . LYS A 1 198 ? 4.342 7.240 5.967 1.00 72.56 198 LYS A O 1
ATOM 1608 N N . ARG A 1 199 ? 5.108 6.165 4.159 1.00 72.88 199 ARG A N 1
ATOM 1609 C CA . ARG A 1 199 ? 3.832 6.224 3.418 1.00 72.88 199 ARG A CA 1
ATOM 1610 C C . ARG A 1 199 ? 2.726 5.461 4.149 1.00 72.88 199 ARG A C 1
ATOM 1612 O O . ARG A 1 199 ? 1.603 5.944 4.219 1.00 72.88 199 ARG A O 1
ATOM 1619 N N . THR A 1 200 ? 3.060 4.307 4.727 1.00 73.62 200 THR A N 1
ATOM 1620 C CA . THR A 1 200 ? 2.114 3.484 5.495 1.00 73.62 200 THR A CA 1
ATOM 1621 C C . THR A 1 200 ? 1.681 4.178 6.789 1.00 73.62 200 THR A C 1
ATOM 1623 O O . THR A 1 200 ? 0.495 4.191 7.090 1.00 73.62 200 THR A O 1
ATOM 1626 N N . ILE A 1 201 ? 2.614 4.799 7.521 1.00 76.75 201 ILE A N 1
ATOM 1627 C CA . ILE A 1 201 ? 2.309 5.559 8.746 1.00 76.75 201 ILE A CA 1
ATOM 1628 C C . ILE A 1 201 ? 1.412 6.758 8.428 1.00 76.75 201 ILE A C 1
ATOM 1630 O O . ILE A 1 201 ? 0.423 6.977 9.119 1.00 76.75 201 ILE A O 1
ATOM 1634 N N . ARG A 1 202 ? 1.698 7.498 7.349 1.00 78.38 202 ARG A N 1
ATOM 1635 C CA . ARG A 1 202 ? 0.852 8.619 6.912 1.00 78.38 202 ARG A CA 1
ATOM 1636 C C . ARG A 1 202 ? -0.561 8.177 6.532 1.00 78.38 202 ARG A C 1
ATOM 1638 O O . ARG A 1 202 ? -1.517 8.849 6.904 1.00 78.38 202 ARG A O 1
ATOM 1645 N N . ALA A 1 203 ? -0.693 7.056 5.821 1.00 78.62 203 ALA A N 1
ATOM 1646 C CA . ALA A 1 203 ? -1.999 6.484 5.496 1.00 78.62 203 ALA A CA 1
ATOM 1647 C C . ALA A 1 203 ? -2.758 6.069 6.768 1.00 78.62 203 ALA A C 1
ATOM 1649 O O . ALA A 1 203 ? -3.893 6.485 6.951 1.00 78.62 203 ALA A O 1
ATOM 1650 N N . LEU A 1 204 ? -2.097 5.366 7.694 1.00 82.44 204 LEU A N 1
ATOM 1651 C CA . LEU A 1 204 ? -2.675 4.983 8.983 1.00 82.44 204 LEU A CA 1
ATOM 1652 C C . LEU A 1 204 ? -3.112 6.199 9.819 1.00 82.44 204 LEU A C 1
ATOM 1654 O O . LEU A 1 204 ? -4.216 6.193 10.347 1.00 82.44 204 LEU A O 1
ATOM 1658 N N . SER A 1 205 ? -2.284 7.246 9.928 1.00 83.25 205 SER A N 1
ATOM 1659 C CA . SER A 1 205 ? -2.644 8.477 10.658 1.00 83.25 205 SER A CA 1
ATOM 1660 C C . SER A 1 205 ? -3.881 9.143 10.053 1.00 83.25 205 SER A C 1
ATOM 1662 O O . SER A 1 205 ? -4.796 9.541 10.773 1.00 83.25 205 SER A O 1
ATOM 1664 N N . ARG A 1 206 ? -3.948 9.219 8.718 1.00 84.44 206 ARG A N 1
ATOM 1665 C CA . ARG A 1 206 ? -5.113 9.761 8.014 1.00 84.44 206 ARG A CA 1
ATOM 1666 C C . ARG A 1 206 ? -6.374 8.943 8.300 1.00 84.44 206 ARG A C 1
ATOM 1668 O O . ARG A 1 206 ? -7.394 9.532 8.635 1.00 84.44 206 ARG A O 1
ATOM 1675 N N . ASP A 1 207 ? -6.284 7.619 8.223 1.00 84.50 207 ASP A N 1
ATOM 1676 C CA . ASP A 1 207 ? -7.419 6.725 8.462 1.00 84.50 207 ASP A CA 1
ATOM 1677 C C . ASP A 1 207 ? -7.869 6.776 9.945 1.00 84.50 207 ASP A C 1
ATOM 1679 O O . ASP A 1 207 ? -9.061 6.740 10.237 1.00 84.50 207 ASP A O 1
ATOM 1683 N N . ILE A 1 208 ? -6.944 6.957 10.901 1.00 84.69 208 ILE A N 1
ATOM 1684 C CA . ILE A 1 208 ? -7.265 7.198 12.324 1.00 84.69 208 ILE A CA 1
ATOM 1685 C C . ILE A 1 208 ? -7.972 8.548 12.520 1.00 84.69 208 ILE A C 1
ATOM 1687 O O . ILE A 1 208 ? -8.933 8.632 13.285 1.00 84.69 208 ILE A O 1
ATOM 1691 N N . LYS A 1 209 ? -7.527 9.609 11.834 1.00 83.44 209 LYS A N 1
ATOM 1692 C CA . LYS A 1 209 ? -8.183 10.928 11.875 1.00 83.44 209 LYS A CA 1
ATOM 1693 C C . LYS A 1 209 ? -9.602 10.864 11.305 1.00 83.44 209 LYS A C 1
ATOM 1695 O O . LYS A 1 209 ? -10.512 11.456 11.878 1.00 83.44 209 LYS A O 1
ATOM 1700 N N . GLU A 1 210 ? -9.797 10.114 10.222 1.00 85.19 210 GLU A N 1
ATOM 1701 C CA . GLU A 1 210 ? -11.120 9.848 9.649 1.00 85.19 210 GLU A CA 1
ATOM 1702 C C . GLU A 1 210 ? -12.018 9.078 10.627 1.00 85.19 210 GLU A C 1
ATOM 1704 O O . GLU A 1 210 ? -13.173 9.458 10.830 1.00 85.19 210 GLU A O 1
ATOM 1709 N N . LEU A 1 211 ? -11.474 8.071 11.322 1.00 84.69 211 LEU A N 1
ATOM 1710 C CA . LEU A 1 211 ? -12.189 7.379 12.396 1.00 84.69 211 LEU A CA 1
ATOM 1711 C C . LEU A 1 211 ? -12.592 8.334 13.525 1.00 84.69 211 LEU A C 1
ATOM 1713 O O . LEU A 1 211 ? -13.754 8.335 13.929 1.00 84.69 211 LEU A O 1
ATOM 1717 N N . GLY A 1 212 ? -11.683 9.190 13.994 1.00 80.38 212 GLY A N 1
ATOM 1718 C CA . GLY A 1 212 ? -11.990 10.204 15.007 1.00 80.38 212 GLY A CA 1
ATOM 1719 C C . GLY A 1 212 ? -13.125 11.141 14.579 1.00 80.38 212 GLY A C 1
ATOM 1720 O O . GLY A 1 212 ? -14.068 11.354 15.339 1.00 80.38 212 GLY A O 1
ATOM 1721 N N . ALA A 1 213 ? -13.096 11.629 13.335 1.00 82.38 213 ALA A N 1
ATOM 1722 C CA . ALA A 1 213 ? -14.173 12.449 12.780 1.00 82.38 213 ALA A CA 1
ATOM 1723 C C . ALA A 1 213 ? -15.510 11.690 12.726 1.00 82.38 213 ALA A C 1
ATOM 1725 O O . ALA A 1 213 ? -16.554 12.253 13.055 1.00 82.38 213 ALA A O 1
ATOM 1726 N N . SER A 1 214 ? -15.484 10.403 12.365 1.00 82.81 214 SER A N 1
ATOM 1727 C CA . SER A 1 214 ? -16.692 9.575 12.339 1.00 82.81 214 SER A CA 1
ATOM 1728 C C . SER A 1 214 ? -17.277 9.318 13.732 1.00 82.81 214 SER A C 1
ATOM 1730 O O . SER A 1 214 ? -18.493 9.371 13.873 1.00 82.81 214 SER A O 1
ATOM 1732 N N . TYR A 1 215 ? -16.448 9.150 14.770 1.00 81.62 215 TYR A N 1
ATOM 1733 C CA . TYR A 1 215 ? -16.913 9.042 16.159 1.00 81.62 215 TYR A CA 1
ATOM 1734 C C . TYR A 1 215 ? -17.594 10.324 16.642 1.00 81.62 215 TYR A C 1
ATOM 1736 O O . TYR A 1 215 ? -18.671 10.267 17.230 1.00 81.62 215 TYR A O 1
ATOM 1744 N N . ILE A 1 216 ? -17.000 11.485 16.352 1.00 81.31 216 ILE A N 1
ATOM 1745 C CA . ILE A 1 216 ? -17.598 12.786 16.681 1.00 81.31 216 ILE A CA 1
ATOM 1746 C C . ILE A 1 216 ? -18.942 12.942 15.958 1.00 81.31 216 ILE A C 1
ATOM 1748 O O . ILE A 1 216 ? -19.910 13.435 16.532 1.00 81.31 216 ILE A O 1
ATOM 1752 N N . MET A 1 217 ? -19.031 12.501 14.704 1.00 80.06 217 MET A N 1
ATOM 1753 C CA . MET A 1 217 ? -20.270 12.559 13.935 1.00 80.06 217 MET A CA 1
ATOM 1754 C C . MET A 1 217 ? -21.341 11.601 14.483 1.00 80.06 217 MET A C 1
ATOM 1756 O O . MET A 1 217 ? -22.493 12.008 14.588 1.00 80.06 217 MET A O 1
ATOM 1760 N N . GLU A 1 218 ? -20.976 10.380 14.890 1.00 80.69 218 GLU A N 1
ATOM 1761 C CA . GLU A 1 218 ? -21.876 9.416 15.551 1.00 80.69 218 GLU A CA 1
ATOM 1762 C C . GLU A 1 218 ? -22.392 9.932 16.904 1.00 80.69 218 GLU A C 1
ATOM 1764 O O . GLU A 1 218 ? -23.544 9.701 17.253 1.00 80.69 218 GLU A O 1
ATOM 1769 N N . GLN A 1 219 ? -2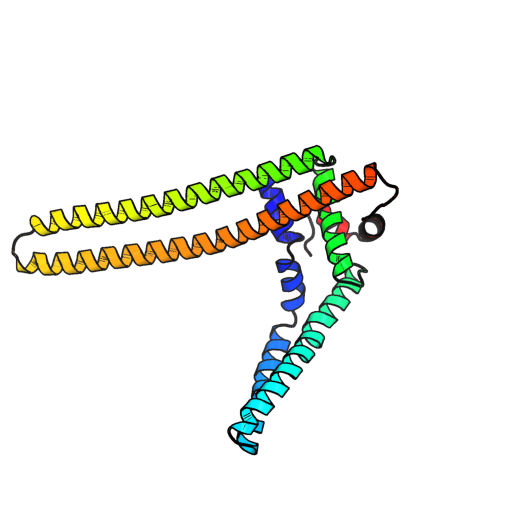1.568 10.651 17.671 1.00 79.12 219 GLN A N 1
ATOM 1770 C CA . GLN A 1 219 ? -21.993 11.239 18.948 1.00 79.12 219 GLN A CA 1
ATOM 1771 C C . GLN A 1 219 ? -22.962 12.413 18.765 1.00 79.12 219 GLN A C 1
ATOM 1773 O O . GLN A 1 219 ? -23.844 12.622 19.594 1.00 79.12 219 GLN A O 1
ATOM 1778 N N . ASN A 1 220 ? -22.802 13.181 17.685 1.00 77.88 220 ASN A N 1
ATOM 1779 C CA . ASN A 1 220 ? -23.579 14.396 17.438 1.00 77.88 220 ASN A CA 1
ATOM 1780 C C . ASN A 1 220 ? -24.778 14.187 16.496 1.00 77.88 220 ASN A C 1
ATOM 1782 O O . ASN A 1 220 ? -25.561 15.114 16.292 1.00 77.88 220 ASN A O 1
ATOM 1786 N N . THR A 1 221 ? -24.934 13.007 15.887 1.00 77.19 221 THR A N 1
ATOM 1787 C CA . THR A 1 221 ? -25.992 12.724 14.902 1.00 77.19 221 THR A CA 1
ATOM 1788 C C . THR A 1 221 ? -26.498 11.281 15.002 1.00 77.19 221 THR A C 1
ATOM 1790 O O . THR A 1 221 ? -25.859 10.425 15.594 1.00 77.19 221 THR A O 1
ATOM 1793 N N . SER A 1 222 ? -27.634 10.969 14.369 1.00 75.12 222 SER A N 1
ATOM 1794 C CA . SER A 1 222 ? -28.138 9.588 14.240 1.00 75.12 222 SER A CA 1
ATOM 1795 C C . SER A 1 222 ? -27.440 8.768 13.141 1.00 75.12 222 SER A C 1
ATOM 1797 O O . SER A 1 222 ? -27.836 7.634 12.858 1.00 75.12 222 SER A O 1
ATOM 1799 N N . TYR A 1 223 ? -26.424 9.333 12.483 1.00 74.25 223 TYR A N 1
ATOM 1800 C CA . TYR A 1 223 ? -25.727 8.696 11.373 1.00 74.25 223 TYR A CA 1
ATOM 1801 C C . TYR A 1 223 ? -24.724 7.656 11.880 1.00 74.25 223 TYR A C 1
ATOM 1803 O O . TYR A 1 223 ? -23.787 7.989 12.595 1.00 74.25 223 TYR A O 1
ATOM 1811 N N . GLN A 1 224 ? -24.905 6.399 11.465 1.00 77.06 224 GLN A N 1
ATOM 1812 C CA . GLN A 1 224 ? -24.022 5.277 11.803 1.00 77.06 224 GLN A CA 1
ATOM 1813 C C . GLN A 1 224 ? -23.307 4.761 10.539 1.00 77.06 224 GLN A C 1
ATOM 1815 O O . GLN A 1 224 ? -23.809 3.841 9.883 1.00 77.06 224 GLN A O 1
ATOM 1820 N N . PRO A 1 225 ? -22.151 5.341 10.156 1.00 75.06 225 PRO A N 1
ATOM 1821 C CA . PRO A 1 225 ? -21.476 5.053 8.887 1.00 75.06 225 PRO A CA 1
ATOM 1822 C C . PRO A 1 225 ? -21.033 3.596 8.715 1.00 75.06 225 PRO A C 1
ATOM 1824 O O . PRO A 1 225 ? -20.921 3.131 7.579 1.00 75.06 225 PRO A O 1
ATOM 1827 N N . TYR A 1 226 ? -20.780 2.874 9.811 1.00 80.44 226 TYR A N 1
ATOM 1828 C CA . TYR A 1 226 ? -20.196 1.527 9.768 1.00 80.44 226 TYR A CA 1
ATOM 1829 C C . TYR A 1 226 ? -21.165 0.393 10.103 1.00 80.44 226 TYR A C 1
ATOM 1831 O O . TYR A 1 226 ? -20.773 -0.765 9.996 1.00 80.44 226 TYR A O 1
ATOM 1839 N N . ARG A 1 227 ? -22.433 0.683 10.423 1.00 78.31 227 ARG A N 1
ATOM 1840 C CA . ARG A 1 227 ? -23.410 -0.331 10.864 1.00 78.31 227 ARG A CA 1
ATOM 1841 C C . ARG A 1 227 ? -23.569 -1.491 9.876 1.00 78.31 227 ARG A C 1
ATOM 1843 O O . ARG A 1 227 ? -23.650 -2.648 10.271 1.00 78.31 227 ARG A O 1
ATOM 1850 N N . GLU A 1 228 ? -23.597 -1.191 8.576 1.00 78.38 228 GLU A N 1
ATOM 1851 C CA . GLU A 1 228 ? -23.672 -2.224 7.533 1.00 78.38 228 GLU A CA 1
ATOM 1852 C C . GLU A 1 228 ? -22.433 -3.136 7.560 1.00 78.38 228 GLU A C 1
ATOM 1854 O O . GLU A 1 228 ? -22.552 -4.347 7.404 1.00 78.38 228 GLU A O 1
ATOM 1859 N N . MET A 1 229 ? -21.246 -2.568 7.789 1.00 81.62 229 MET A N 1
ATOM 1860 C CA . MET A 1 229 ? -19.987 -3.318 7.826 1.00 81.62 229 MET A CA 1
ATOM 1861 C C . MET A 1 229 ? -19.838 -4.129 9.114 1.00 81.62 229 MET A C 1
ATOM 1863 O O . MET A 1 229 ? -19.297 -5.229 9.068 1.00 81.62 229 MET A O 1
ATOM 1867 N N . GLU A 1 230 ? -20.356 -3.635 10.237 1.00 80.50 230 GLU A N 1
ATOM 1868 C CA . GLU A 1 230 ? -20.390 -4.370 11.507 1.00 80.50 230 GLU A CA 1
ATOM 1869 C C . GLU A 1 230 ? -21.192 -5.669 11.366 1.00 80.50 230 GLU A C 1
ATOM 1871 O O . GLU A 1 230 ? -20.692 -6.732 11.726 1.00 80.50 230 GLU A O 1
ATOM 1876 N N . LEU A 1 231 ? -22.357 -5.619 10.711 1.00 80.56 231 LEU A N 1
ATOM 1877 C CA . LEU A 1 231 ? -23.149 -6.814 10.395 1.00 80.56 231 LEU A CA 1
ATOM 1878 C C . LEU A 1 231 ? -22.408 -7.778 9.453 1.00 80.56 231 LEU A C 1
ATOM 1880 O O . LEU A 1 231 ? -22.524 -8.995 9.586 1.00 80.56 231 LEU A O 1
ATOM 1884 N N . VAL A 1 232 ? -21.635 -7.265 8.491 1.00 79.75 232 VAL A N 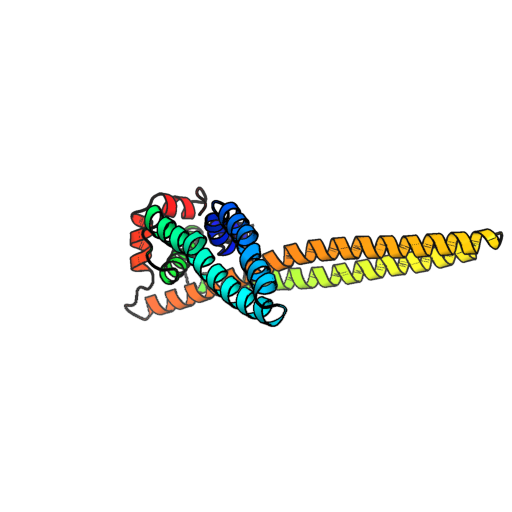1
ATOM 1885 C CA . VAL A 1 232 ? -20.835 -8.103 7.575 1.00 79.75 232 VAL A CA 1
ATOM 1886 C C . VAL A 1 232 ? -19.698 -8.807 8.318 1.00 79.75 232 VAL A C 1
ATOM 1888 O O . VAL A 1 232 ? -19.420 -9.971 8.038 1.00 79.75 232 VAL A O 1
ATOM 1891 N N . ILE A 1 233 ? -19.053 -8.124 9.267 1.00 79.94 233 ILE A N 1
ATOM 1892 C CA . ILE A 1 233 ? -18.011 -8.702 10.125 1.00 79.94 233 ILE A CA 1
ATOM 1893 C C . ILE A 1 233 ? -18.621 -9.742 11.067 1.00 79.94 233 ILE A C 1
ATOM 1895 O O . ILE A 1 233 ? -18.054 -10.816 11.240 1.00 79.94 233 ILE A O 1
ATOM 1899 N N . GLU A 1 234 ? -19.781 -9.454 11.655 1.00 79.56 234 GLU A N 1
ATOM 1900 C CA . GLU A 1 234 ? -20.469 -10.372 12.562 1.00 79.56 234 GLU A CA 1
ATOM 1901 C C . GLU A 1 234 ? -20.839 -11.693 11.873 1.00 79.56 234 GLU A C 1
ATOM 1903 O O . GLU A 1 234 ? -20.711 -12.765 12.456 1.00 79.56 234 GLU A O 1
ATOM 1908 N N . ASN A 1 235 ? -21.215 -11.634 10.600 1.00 80.19 235 ASN A N 1
ATOM 1909 C CA . ASN A 1 235 ? -21.594 -12.811 9.826 1.00 80.19 235 ASN A CA 1
ATOM 1910 C C . ASN A 1 235 ? -20.414 -13.493 9.103 1.00 80.19 235 ASN A C 1
ATOM 1912 O O . ASN A 1 235 ? -20.641 -14.362 8.261 1.00 80.19 235 ASN A O 1
ATOM 1916 N N . ASN A 1 236 ? -19.160 -13.102 9.373 1.00 76.75 236 ASN A N 1
ATOM 1917 C CA . ASN A 1 236 ? -17.991 -13.620 8.660 1.00 76.75 236 ASN A CA 1
ATOM 1918 C C . ASN A 1 236 ? -16.813 -13.917 9.600 1.00 76.75 236 ASN A C 1
ATOM 1920 O O . ASN A 1 236 ? -16.092 -13.017 10.039 1.00 76.75 236 ASN A O 1
ATOM 1924 N N . ASP A 1 237 ? -16.567 -15.205 9.834 1.00 77.69 237 ASP A N 1
ATOM 1925 C CA . ASP A 1 237 ? -15.520 -15.673 10.747 1.00 77.69 237 ASP A CA 1
ATOM 1926 C C . ASP A 1 237 ? -14.113 -15.239 10.314 1.00 77.69 237 ASP A C 1
ATOM 1928 O O . ASP A 1 237 ? -13.298 -14.875 11.158 1.00 77.69 237 ASP A O 1
ATOM 1932 N N . ILE A 1 238 ? -13.843 -15.144 9.007 1.00 73.94 238 ILE A N 1
ATOM 1933 C CA . ILE A 1 238 ? -12.545 -14.680 8.486 1.00 73.94 238 ILE A CA 1
ATOM 1934 C C . ILE A 1 238 ? -12.298 -13.220 8.892 1.00 73.94 238 ILE A C 1
ATOM 1936 O O . ILE A 1 238 ? -11.183 -12.844 9.256 1.00 73.94 238 ILE A O 1
ATOM 1940 N N . LEU A 1 239 ? -13.334 -12.376 8.850 1.00 74.62 239 LEU A N 1
ATOM 1941 C CA . LEU A 1 239 ? -13.226 -10.965 9.233 1.00 74.62 239 LEU A CA 1
ATOM 1942 C C . LEU A 1 239 ? -13.027 -10.794 10.743 1.00 74.62 239 LEU A C 1
ATOM 1944 O O . LEU A 1 239 ? -12.235 -9.945 11.161 1.00 74.62 239 LEU A O 1
ATOM 1948 N N . ARG A 1 240 ? -13.668 -11.639 11.557 1.00 76.88 240 ARG A N 1
ATOM 1949 C CA . ARG A 1 240 ? -13.421 -11.707 13.005 1.00 76.88 240 ARG A CA 1
ATOM 1950 C C . ARG A 1 240 ? -11.996 -12.169 13.312 1.00 76.88 240 ARG A C 1
ATOM 1952 O O . ARG A 1 240 ? -11.299 -11.535 14.101 1.00 76.88 240 ARG A O 1
ATOM 1959 N N . GLU A 1 241 ? -11.504 -13.190 12.616 1.00 76.00 241 GLU A N 1
ATOM 1960 C CA . GLU A 1 241 ? -10.127 -13.671 12.768 1.00 76.00 241 GLU A CA 1
ATOM 1961 C C . GLU A 1 241 ? -9.072 -12.643 12.326 1.00 76.00 241 GLU A C 1
ATOM 1963 O O . GLU A 1 241 ? -7.950 -12.614 12.852 1.00 76.00 241 GLU A O 1
ATOM 1968 N N . ILE A 1 242 ? -9.407 -11.775 11.364 1.00 70.88 242 ILE A N 1
ATOM 1969 C CA . ILE A 1 242 ? -8.554 -10.648 10.977 1.00 70.88 242 ILE A CA 1
ATOM 1970 C C . ILE A 1 242 ? -8.392 -9.688 12.163 1.00 70.88 242 ILE A C 1
ATOM 1972 O O . ILE A 1 242 ? -7.245 -9.345 12.472 1.00 70.88 242 ILE A O 1
ATOM 1976 N N . ILE A 1 243 ? -9.484 -9.335 12.861 1.00 69.38 243 ILE A N 1
ATOM 1977 C CA . ILE A 1 243 ? -9.475 -8.511 14.091 1.00 69.38 243 ILE A CA 1
ATOM 1978 C C . ILE A 1 243 ? -8.683 -9.206 15.210 1.00 69.38 243 ILE A C 1
ATOM 1980 O O . ILE A 1 243 ? -7.931 -8.551 15.931 1.00 69.38 243 ILE A O 1
ATOM 1984 N N . ASP A 1 244 ? -8.777 -10.534 15.310 1.00 70.12 244 ASP A N 1
ATOM 1985 C CA . ASP A 1 244 ? -8.034 -11.350 16.281 1.00 70.12 244 ASP A CA 1
ATOM 1986 C C . ASP A 1 244 ? -6.530 -11.437 16.043 1.00 70.12 244 ASP A C 1
ATOM 1988 O O . ASP A 1 244 ? -5.802 -12.028 16.841 1.00 70.12 244 ASP A O 1
ATOM 1992 N N . GLY A 1 245 ? -6.028 -10.870 14.949 1.00 62.44 245 GLY A N 1
ATOM 1993 C CA . GLY A 1 245 ? -4.615 -10.995 14.634 1.00 62.44 245 GLY A CA 1
ATOM 1994 C C . GLY A 1 245 ? -4.259 -12.336 13.978 1.00 62.44 245 GLY A C 1
ATOM 1995 O O . GLY A 1 245 ? -3.135 -12.453 13.499 1.00 62.44 245 GLY A O 1
ATOM 1996 N N . LYS A 1 246 ? -5.208 -13.262 13.780 1.00 58.22 246 LYS A N 1
ATOM 1997 C CA . LYS A 1 246 ? -4.955 -14.625 13.277 1.00 58.22 246 LYS A CA 1
ATOM 1998 C C . LYS A 1 246 ? -4.996 -14.774 11.750 1.00 58.22 246 LYS A C 1
ATOM 2000 O O . LYS A 1 246 ? -4.139 -15.458 11.205 1.00 58.22 246 LYS A O 1
ATOM 2005 N N . ALA A 1 247 ? -5.910 -14.093 11.052 1.00 54.81 247 ALA A N 1
ATOM 2006 C CA . ALA A 1 247 ? -6.085 -14.245 9.596 1.00 54.81 247 ALA A CA 1
ATOM 2007 C C . ALA A 1 247 ? -5.545 -13.056 8.772 1.00 54.81 247 ALA A C 1
ATOM 2009 O O . ALA A 1 247 ? -5.377 -11.951 9.296 1.00 54.81 247 ALA A O 1
ATOM 2010 N N . ILE A 1 248 ? -5.253 -13.280 7.486 1.00 56.44 248 ILE A N 1
ATOM 2011 C CA . ILE A 1 248 ? -4.757 -12.279 6.517 1.00 56.44 248 ILE A CA 1
ATOM 2012 C C . ILE A 1 248 ? -5.796 -12.126 5.388 1.00 56.44 248 ILE A C 1
ATOM 2014 O O . ILE A 1 248 ? -6.542 -13.065 5.115 1.00 56.44 248 ILE A O 1
ATOM 2018 N N . PHE A 1 249 ? -5.859 -10.939 4.774 1.00 52.25 249 PHE A N 1
ATOM 2019 C CA . PHE A 1 249 ? -6.656 -10.644 3.572 1.00 52.25 249 PHE A CA 1
ATOM 2020 C C . PHE A 1 249 ? -6.109 -11.292 2.291 1.00 52.25 249 PHE A C 1
ATOM 2022 O O . PHE A 1 249 ? -4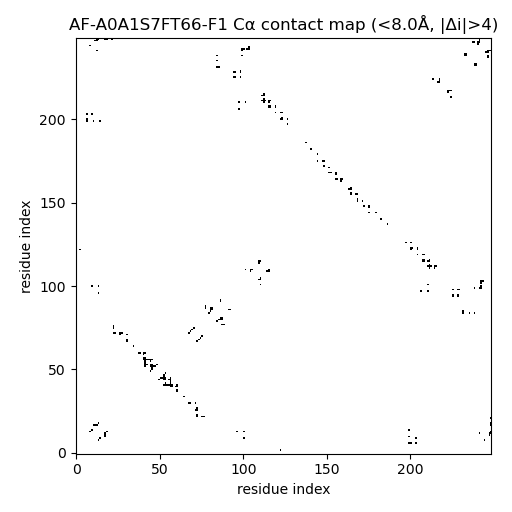.869 -11.402 2.166 1.00 52.25 249 PHE A O 1
#

Organism: NCBI:txid1006155